Protein AF-A0A0K8SSM6-F1 (afdb_monomer_lite)

Sequence (245 aa):
AKLSQQLGAYKLARHVLSKIHTLRIPKDLQEYVDTLTLMVKGKPYQDNEDLLVMCYRCSSYNPLVTPNTARPNCCTNCGQPFIYSFITFEVLPLVEFHLEPGLGEHEASRLLEEQPVDDDNWTQNIDENVQSMRISYESPLHDPFTARLISYDGATDDTEPIIVTRSMLKSMEMSNVLICKYAKPLPTRFYKNLLPDVQITTCPQCNKIFHLDDYESMLLERGHCPFCRTPRDLLQMREPSHQVL

Structure (mmCIF, N/CA/C/O backbone):
data_AF-A0A0K8SSM6-F1
#
_entry.id   AF-A0A0K8SSM6-F1
#
loop_
_atom_site.group_PDB
_atom_site.id
_atom_site.type_symbol
_atom_site.label_atom_id
_atom_site.label_alt_id
_atom_site.label_comp_id
_atom_site.label_asym_id
_atom_site.label_entity_id
_atom_site.label_seq_id
_atom_site.pdbx_PDB_ins_code
_atom_site.Cartn_x
_atom_site.Cartn_y
_atom_site.Cartn_z
_atom_site.occupancy
_atom_site.B_iso_or_equiv
_atom_site.auth_seq_id
_atom_site.auth_comp_id
_atom_site.auth_asym_id
_atom_site.auth_atom_id
_atom_site.pdbx_PDB_model_num
ATOM 1 N N . ALA A 1 1 ? -15.760 1.177 17.696 1.00 82.69 1 ALA A N 1
ATOM 2 C CA . ALA A 1 1 ? -15.537 1.216 19.158 1.00 82.69 1 ALA A CA 1
ATOM 3 C C . ALA A 1 1 ? -15.419 -0.192 19.740 1.00 82.69 1 ALA A C 1
ATOM 5 O O . ALA A 1 1 ? -14.315 -0.553 20.113 1.00 82.69 1 ALA A O 1
ATOM 6 N N . LYS A 1 2 ? -16.489 -1.009 19.748 1.00 90.75 2 LYS A N 1
ATOM 7 C CA . LYS A 1 2 ? -16.446 -2.400 20.252 1.00 90.75 2 LYS A CA 1
ATOM 8 C C . LYS A 1 2 ? -15.336 -3.241 19.605 1.00 90.75 2 LYS A C 1
ATOM 10 O O . LYS A 1 2 ? -14.480 -3.756 20.308 1.00 90.75 2 LYS A O 1
ATOM 15 N N . LEU A 1 3 ? -15.319 -3.306 18.270 1.00 92.69 3 LEU A N 1
ATOM 16 C CA . LEU A 1 3 ? -14.294 -4.046 17.520 1.00 92.69 3 LEU A CA 1
ATOM 17 C C . LEU A 1 3 ? -12.883 -3.519 17.810 1.00 92.69 3 LEU A C 1
ATOM 19 O O . LEU A 1 3 ? -11.988 -4.291 18.115 1.00 92.69 3 LEU A O 1
ATOM 23 N N . SER A 1 4 ? -12.707 -2.194 17.807 1.00 91.12 4 SER A N 1
ATOM 24 C CA . SER A 1 4 ? -11.426 -1.552 18.126 1.00 91.12 4 SER A CA 1
ATOM 25 C C . SER A 1 4 ? -10.912 -1.953 19.514 1.00 91.12 4 SER A C 1
ATOM 27 O O . SER A 1 4 ? -9.740 -2.259 19.663 1.00 91.12 4 SER A O 1
ATOM 29 N N . GLN A 1 5 ? -11.787 -2.021 20.524 1.00 91.62 5 GLN A N 1
ATOM 30 C CA . GLN A 1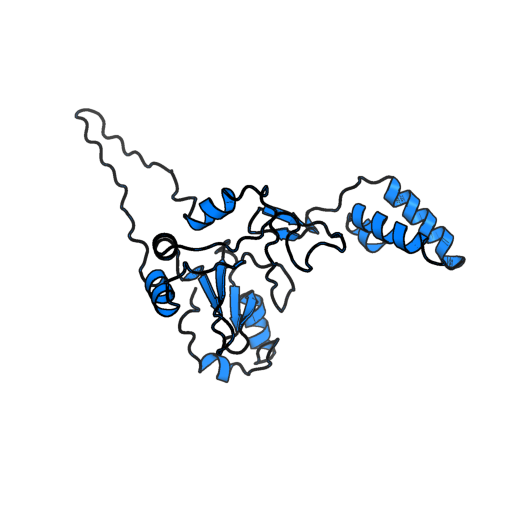 5 ? -11.417 -2.499 21.859 1.00 91.62 5 GLN A CA 1
ATOM 31 C C . GLN A 1 5 ? -11.013 -3.981 21.848 1.00 91.62 5 GLN A C 1
ATOM 33 O O . GLN A 1 5 ? -10.023 -4.335 22.481 1.00 91.62 5 GLN A O 1
ATOM 38 N N . GLN A 1 6 ? -11.768 -4.837 21.152 1.00 92.50 6 GLN A N 1
ATOM 39 C CA . GLN A 1 6 ? -11.493 -6.277 21.075 1.00 92.50 6 GLN A CA 1
ATOM 40 C C . GLN A 1 6 ? -10.159 -6.581 20.386 1.00 92.50 6 GLN A C 1
ATOM 42 O O . GLN A 1 6 ? -9.457 -7.491 20.807 1.00 92.50 6 GLN A O 1
ATOM 47 N N . LEU A 1 7 ? -9.801 -5.794 19.371 1.00 92.31 7 LEU A N 1
ATOM 48 C CA . LEU A 1 7 ? -8.549 -5.926 18.624 1.00 92.31 7 LEU A CA 1
ATOM 49 C C . LEU A 1 7 ? -7.355 -5.222 19.301 1.00 92.31 7 LEU A C 1
ATOM 51 O O . LEU A 1 7 ? -6.250 -5.252 18.775 1.00 92.31 7 LEU A O 1
ATOM 55 N N . GLY A 1 8 ? -7.553 -4.554 20.443 1.00 91.50 8 GLY A N 1
ATOM 56 C CA . GLY A 1 8 ? -6.488 -3.805 21.125 1.00 91.50 8 GLY A CA 1
ATOM 57 C C . GLY A 1 8 ? -6.159 -2.436 20.511 1.00 91.50 8 GLY A C 1
ATOM 58 O O . GLY A 1 8 ? -5.198 -1.793 20.919 1.00 91.50 8 GLY A O 1
ATOM 59 N N . ALA A 1 9 ? -6.969 -1.939 19.574 1.00 93.38 9 ALA A N 1
ATOM 60 C CA . ALA A 1 9 ? -6.891 -0.583 19.027 1.00 93.38 9 ALA A CA 1
ATOM 61 C C . ALA A 1 9 ? -7.564 0.443 19.966 1.00 93.38 9 ALA A C 1
ATOM 63 O O . ALA A 1 9 ? -8.662 0.954 19.698 1.00 93.38 9 ALA A O 1
ATOM 64 N N . TYR A 1 10 ? -6.942 0.714 21.119 1.00 93.12 10 TYR A N 1
ATOM 65 C CA . TYR A 1 10 ? -7.540 1.547 22.166 1.00 93.12 10 TYR A CA 1
ATOM 66 C C . TYR A 1 10 ? -7.535 3.049 21.860 1.00 93.12 10 TYR A C 1
ATOM 68 O O . TYR A 1 10 ? -8.413 3.768 22.348 1.00 93.12 10 TYR A O 1
ATOM 76 N N . LYS A 1 11 ? -6.585 3.563 21.076 1.00 93.12 11 LYS A N 1
ATOM 77 C CA . LYS A 1 11 ? -6.578 4.970 20.646 1.00 93.12 11 LYS A CA 1
ATOM 78 C C . LYS A 1 11 ? -7.669 5.199 19.597 1.00 93.12 11 LYS A C 1
ATOM 80 O O . LYS A 1 11 ? -8.459 6.136 19.753 1.00 93.12 11 LYS A O 1
ATOM 85 N N . LEU A 1 12 ? -7.827 4.290 18.629 1.00 93.38 12 LEU A N 1
ATOM 86 C CA . LEU A 1 12 ? -8.971 4.302 17.707 1.00 93.38 12 LEU A CA 1
ATOM 87 C C . LEU A 1 12 ? -10.304 4.179 18.462 1.00 93.38 12 LEU A C 1
ATOM 89 O O . LEU A 1 12 ? -11.248 4.921 18.180 1.00 93.38 12 LEU A O 1
ATOM 93 N N . ALA A 1 13 ? -10.393 3.284 19.453 1.00 94.38 13 ALA A N 1
ATOM 94 C CA . ALA A 1 13 ? -11.603 3.113 20.255 1.00 94.38 13 ALA A CA 1
ATOM 95 C C . ALA A 1 13 ? -12.026 4.424 20.940 1.00 94.38 13 ALA A C 1
ATOM 97 O O . ALA A 1 13 ? -13.197 4.798 20.856 1.00 94.38 13 ALA A O 1
ATOM 98 N N . ARG A 1 14 ? -11.079 5.157 21.546 1.00 93.94 14 ARG A N 1
ATOM 99 C CA . ARG A 1 14 ? -11.330 6.481 22.146 1.00 93.94 14 ARG A CA 1
ATOM 100 C C . ARG A 1 14 ? -11.784 7.508 21.122 1.00 93.94 14 ARG A C 1
ATOM 102 O O . ARG A 1 14 ? -12.735 8.237 21.391 1.00 93.94 14 ARG A O 1
ATOM 109 N N . HIS A 1 15 ? -11.142 7.551 19.956 1.00 92.62 15 HIS A N 1
ATOM 110 C CA . HIS A 1 15 ? -11.513 8.485 18.895 1.00 92.62 15 HIS A CA 1
ATOM 111 C C . HIS A 1 15 ? -12.955 8.256 18.418 1.00 92.62 15 HIS A C 1
ATOM 113 O O . HIS A 1 15 ? -13.742 9.198 18.324 1.00 92.62 15 HIS A O 1
ATOM 119 N N . VAL A 1 16 ? -13.333 6.995 18.179 1.00 93.50 16 VAL A N 1
ATOM 120 C CA . VAL A 1 16 ? -14.699 6.640 17.768 1.00 93.50 16 VAL A CA 1
ATOM 121 C C . VAL A 1 16 ? -15.708 6.960 18.870 1.00 93.50 16 VAL A C 1
ATOM 123 O O . VAL A 1 16 ? -16.751 7.531 18.576 1.00 93.50 16 VAL A O 1
ATOM 126 N N . LEU A 1 17 ? -15.404 6.644 20.133 1.00 93.88 17 LEU A N 1
ATOM 127 C CA . LEU A 1 17 ? -16.277 6.982 21.263 1.00 93.88 17 LEU A CA 1
ATOM 128 C C . LEU A 1 17 ? -16.469 8.496 21.400 1.00 93.88 17 LEU A C 1
ATOM 130 O O . LEU A 1 17 ? -17.596 8.945 21.568 1.00 93.88 17 LEU A O 1
ATOM 134 N N . SER A 1 18 ? -15.404 9.288 21.244 1.00 92.69 18 SER A N 1
ATOM 135 C CA . SER A 1 18 ? -15.500 10.751 21.248 1.00 92.69 18 SER A CA 1
ATOM 136 C C . SER A 1 18 ? -16.440 11.262 20.156 1.00 92.69 18 SER A C 1
ATOM 138 O O . SER A 1 18 ? -17.217 12.170 20.421 1.00 92.69 18 SER A O 1
ATOM 140 N N . LYS A 1 19 ? -16.409 10.671 18.952 1.00 92.25 19 LYS A N 1
ATOM 141 C CA . LYS A 1 19 ? -17.338 11.009 17.859 1.00 92.25 19 LYS A CA 1
ATOM 142 C C . LYS A 1 19 ? -18.769 10.532 18.121 1.00 92.25 19 LYS A C 1
ATOM 144 O O . LYS A 1 19 ? -19.714 11.211 17.743 1.00 92.25 19 LYS A O 1
ATOM 149 N N . ILE A 1 20 ? -18.960 9.387 18.776 1.00 93.62 20 ILE A N 1
ATOM 150 C CA . ILE A 1 20 ? -20.301 8.915 19.160 1.00 93.62 20 ILE A CA 1
ATOM 151 C C . ILE A 1 20 ? -20.934 9.878 20.170 1.00 93.62 20 ILE A C 1
ATOM 153 O O . ILE A 1 20 ? -22.106 10.210 20.029 1.00 93.62 20 ILE A O 1
ATOM 157 N N . HIS A 1 21 ? -20.154 10.390 21.125 1.00 92.38 21 HIS A N 1
ATOM 158 C CA . HIS A 1 21 ? -20.623 11.369 22.113 1.00 92.38 21 HIS A CA 1
ATOM 159 C C . HIS A 1 21 ? -20.992 12.732 21.506 1.00 92.38 21 HIS A C 1
ATOM 161 O O . HIS A 1 21 ? -21.740 13.481 22.126 1.00 92.38 21 HIS A O 1
ATOM 167 N N . THR A 1 22 ? -20.538 13.058 20.288 1.00 93.69 22 THR A N 1
ATOM 168 C CA . THR A 1 22 ? -21.026 14.253 19.570 1.00 93.69 22 THR A CA 1
ATOM 169 C C . THR A 1 22 ? -22.371 14.036 18.869 1.00 93.69 22 THR A C 1
ATOM 171 O O . THR A 1 22 ? -22.945 14.985 18.342 1.00 93.69 22 THR A O 1
ATOM 174 N N . LEU A 1 23 ? -22.870 12.797 18.821 1.00 93.06 23 LEU A N 1
ATOM 175 C CA . LEU A 1 23 ? -24.131 12.426 18.180 1.00 93.06 23 LEU A CA 1
ATOM 176 C C . LEU A 1 23 ? -25.227 12.169 19.224 1.00 93.06 23 LEU A C 1
ATOM 178 O O . LEU A 1 23 ? -24.966 11.944 20.403 1.00 93.06 23 LEU A O 1
ATOM 182 N N . ARG A 1 24 ? -26.491 12.166 18.785 1.00 93.25 24 ARG A N 1
ATOM 183 C CA . ARG A 1 24 ? -27.626 11.822 19.651 1.00 93.25 24 ARG A CA 1
ATOM 184 C C . ARG A 1 24 ? -27.721 10.304 19.823 1.00 93.25 24 ARG A C 1
ATOM 186 O O . ARG A 1 24 ? -28.145 9.605 18.906 1.00 93.25 24 ARG A O 1
ATOM 193 N N . ILE A 1 25 ? -27.366 9.814 21.007 1.00 91.56 25 ILE A N 1
ATOM 194 C CA . ILE A 1 25 ? -27.384 8.383 21.339 1.00 91.56 25 ILE A CA 1
ATOM 195 C C . ILE A 1 25 ? -28.811 7.954 21.750 1.00 91.56 25 ILE A C 1
ATOM 197 O O . ILE A 1 25 ? -29.431 8.624 22.582 1.00 91.56 25 ILE A O 1
ATOM 201 N N . PRO A 1 26 ? -29.366 6.860 21.191 1.00 94.62 26 PRO A N 1
ATOM 202 C CA . PRO A 1 26 ? -30.616 6.260 21.669 1.00 94.62 26 PRO A CA 1
ATOM 203 C C . PRO A 1 26 ? -30.506 5.768 23.120 1.00 94.62 26 PRO A C 1
ATOM 205 O O . PRO A 1 26 ? -29.466 5.239 23.506 1.00 94.62 26 PRO A O 1
ATOM 208 N N . LYS A 1 27 ? -31.589 5.876 23.905 1.00 91.06 27 LYS A N 1
ATOM 209 C CA . LYS A 1 27 ? -31.595 5.500 25.336 1.00 91.06 27 LYS A CA 1
ATOM 210 C C . LYS A 1 27 ? -31.131 4.059 25.576 1.00 91.06 27 LYS A C 1
ATOM 212 O O . LYS A 1 27 ? -30.345 3.825 26.484 1.00 91.06 27 LYS A O 1
ATOM 217 N N . ASP A 1 28 ? -31.531 3.136 24.707 1.00 94.06 28 ASP A N 1
ATOM 218 C CA . ASP A 1 28 ? -31.198 1.709 24.818 1.00 94.06 28 ASP A CA 1
ATOM 219 C C . ASP A 1 28 ? -29.696 1.422 24.635 1.00 94.06 28 ASP A C 1
ATOM 221 O O . ASP A 1 28 ? -29.190 0.400 25.087 1.00 94.06 28 ASP A O 1
ATOM 225 N N . LEU A 1 29 ? -28.965 2.322 23.967 1.00 92.25 29 LEU A N 1
ATOM 226 C CA . LEU A 1 29 ? -27.532 2.177 23.697 1.00 92.25 29 LEU A CA 1
ATOM 227 C C . LEU A 1 29 ? -26.660 3.018 24.631 1.00 92.25 29 LEU A C 1
ATOM 229 O O . LEU A 1 29 ? -25.438 2.871 24.609 1.00 92.25 29 LEU A O 1
ATOM 233 N N . GLN A 1 30 ? -27.258 3.892 25.440 1.00 92.69 30 GLN A N 1
ATOM 234 C CA . GLN A 1 30 ? -26.523 4.827 26.284 1.00 92.69 30 GLN A CA 1
ATOM 235 C C . GLN A 1 30 ? -25.679 4.089 27.332 1.00 92.69 30 GLN A C 1
ATOM 237 O O . GLN A 1 30 ? 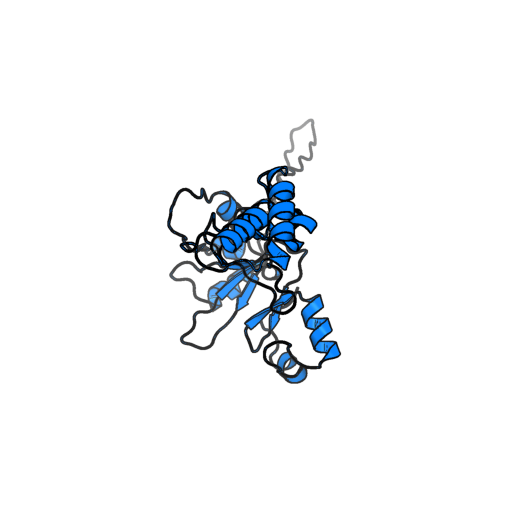-24.466 4.276 27.379 1.00 92.69 30 GLN A O 1
ATOM 242 N N . GLU A 1 31 ? -26.285 3.153 28.068 1.00 94.00 31 GLU A N 1
ATOM 243 C CA . GLU A 1 31 ? -25.584 2.325 29.060 1.00 94.00 31 GLU A CA 1
ATOM 244 C C . GLU A 1 31 ? -24.433 1.521 28.433 1.00 94.00 31 GLU A C 1
ATOM 246 O O . GLU A 1 31 ? -23.342 1.408 29.001 1.00 94.00 31 GLU A O 1
ATOM 251 N N . TYR A 1 32 ? -24.645 1.013 27.217 1.00 93.12 32 TYR A N 1
ATOM 252 C CA . TYR A 1 32 ? -23.626 0.273 26.485 1.00 93.12 32 TYR A CA 1
ATOM 253 C C . TYR A 1 32 ? -22.430 1.161 26.108 1.00 93.12 32 TYR A C 1
ATOM 255 O O . TYR A 1 32 ? -21.275 0.773 26.311 1.00 93.12 32 TYR A O 1
ATOM 263 N N . VAL A 1 33 ? -22.688 2.361 25.577 1.00 93.88 33 VAL A N 1
ATOM 264 C CA . VAL A 1 33 ? -21.639 3.319 25.197 1.00 93.88 33 VAL A CA 1
ATOM 265 C C . VAL A 1 33 ? -20.880 3.821 26.425 1.00 93.88 33 VAL A C 1
ATOM 267 O O . VAL A 1 33 ? -19.652 3.932 26.371 1.00 93.88 33 VAL A O 1
ATOM 270 N N . ASP A 1 34 ? -21.570 4.072 27.535 1.00 92.81 34 ASP A N 1
ATOM 271 C CA . ASP A 1 34 ? -20.964 4.540 28.783 1.00 92.81 34 ASP A CA 1
ATOM 272 C C . ASP A 1 34 ? -20.055 3.466 29.394 1.00 92.81 34 ASP A C 1
ATOM 274 O O . ASP A 1 34 ? -18.889 3.736 29.703 1.00 92.81 34 ASP A O 1
ATOM 278 N N . THR A 1 35 ? -20.531 2.219 29.450 1.00 94.06 35 THR A N 1
ATOM 279 C CA . THR A 1 35 ? -19.735 1.065 29.898 1.00 94.06 35 THR A CA 1
ATOM 280 C C . THR A 1 35 ? -18.487 0.896 29.034 1.00 94.06 35 THR A C 1
ATOM 282 O O . THR A 1 35 ? -17.368 0.810 29.544 1.00 94.06 35 THR A O 1
ATOM 285 N N . LEU A 1 36 ? -18.651 0.923 27.708 1.00 93.12 36 LEU A N 1
ATOM 286 C CA . LEU A 1 36 ? -17.544 0.807 26.760 1.00 93.12 36 LEU A CA 1
ATOM 287 C C . LEU A 1 36 ? -16.535 1.957 26.913 1.00 93.12 36 LEU A C 1
ATOM 289 O O . LEU A 1 36 ? -15.325 1.740 26.827 1.00 93.12 36 LEU A O 1
ATOM 293 N N . THR A 1 37 ? -17.016 3.170 27.189 1.00 94.19 37 THR A N 1
ATOM 294 C CA . THR A 1 37 ? -16.169 4.342 27.440 1.00 94.19 37 THR A CA 1
ATOM 295 C C . THR A 1 37 ? -15.312 4.163 28.688 1.00 94.19 37 THR A C 1
ATOM 297 O O . THR A 1 37 ? -14.111 4.440 28.644 1.00 94.19 37 THR A O 1
ATOM 300 N N . LEU A 1 38 ? -15.890 3.665 29.783 1.00 93.75 38 LEU A N 1
ATOM 301 C CA . LEU A 1 38 ? -15.151 3.378 31.015 1.00 93.75 38 LEU A CA 1
ATOM 302 C C . LEU A 1 38 ? -14.099 2.284 30.801 1.00 93.75 38 LEU A C 1
ATOM 304 O O . LEU A 1 38 ? -12.942 2.465 31.185 1.00 93.75 38 LEU A O 1
ATOM 308 N N . MET A 1 39 ? -14.463 1.194 30.117 1.00 93.06 39 MET A N 1
ATOM 309 C CA . MET A 1 39 ? -13.530 0.099 29.833 1.00 93.06 39 MET A CA 1
ATOM 310 C C . MET A 1 39 ? -12.329 0.559 29.000 1.00 93.06 39 MET A C 1
ATOM 312 O O . MET A 1 39 ? -11.199 0.175 29.290 1.00 93.06 39 MET A O 1
ATOM 316 N N . VAL A 1 40 ? -12.552 1.382 27.970 1.00 93.25 40 VAL A N 1
ATOM 317 C CA . VAL A 1 40 ? -11.474 1.891 27.109 1.00 93.25 40 VAL A CA 1
ATOM 318 C C . VAL A 1 40 ? -10.603 2.918 27.843 1.00 93.25 40 VAL A C 1
ATOM 320 O O . VAL A 1 40 ? -9.392 2.944 27.633 1.00 93.25 40 VAL A O 1
ATOM 323 N N . LYS A 1 41 ? -11.172 3.745 28.734 1.00 91.19 41 LYS A N 1
ATOM 324 C CA . LYS A 1 41 ? -10.398 4.718 29.527 1.00 91.19 41 LYS A CA 1
ATOM 325 C C . LYS A 1 41 ? -9.347 4.053 30.417 1.00 91.19 41 LYS A C 1
ATOM 327 O O . LYS A 1 41 ? -8.263 4.610 30.540 1.00 91.19 41 LYS A O 1
ATOM 332 N N . GLY A 1 42 ? -9.636 2.868 30.958 1.00 91.56 42 GLY A N 1
ATOM 333 C CA . GLY A 1 42 ? -8.704 2.097 31.791 1.00 91.56 42 GLY A CA 1
ATOM 334 C C . GLY A 1 42 ? -7.572 1.376 31.041 1.00 91.56 42 GLY A C 1
ATOM 335 O O . GLY A 1 42 ? -6.783 0.679 31.671 1.00 91.56 42 GLY A O 1
ATOM 336 N N . LYS A 1 43 ? -7.489 1.487 29.709 1.00 93.12 43 LYS A N 1
ATOM 337 C CA . LYS A 1 43 ? -6.460 0.837 28.871 1.00 93.12 43 LYS A CA 1
ATOM 338 C C . LYS A 1 43 ? -5.333 1.816 28.501 1.00 93.12 43 LYS A C 1
ATOM 340 O O . LYS A 1 43 ? -5.530 3.018 28.644 1.00 93.12 43 LYS A O 1
ATOM 345 N N . PRO A 1 44 ? -4.161 1.381 28.006 1.00 90.88 44 PRO A N 1
ATOM 346 C CA . PRO A 1 44 ? -3.134 2.312 27.517 1.00 90.88 44 PRO A CA 1
ATOM 347 C C . PRO A 1 44 ? -3.628 3.160 26.329 1.00 90.88 44 PRO A C 1
ATOM 349 O O . PRO A 1 44 ? -4.575 2.788 25.629 1.00 90.88 44 PRO A O 1
ATOM 352 N N . TYR A 1 45 ? -3.015 4.326 26.101 1.00 89.88 45 TYR A N 1
ATOM 353 C CA . TYR A 1 45 ? -3.290 5.189 24.939 1.00 89.88 45 TYR A CA 1
ATOM 354 C C . TYR A 1 45 ? -2.430 4.781 23.732 1.00 89.88 45 TYR A C 1
ATOM 356 O O . TYR A 1 45 ? -1.662 5.567 23.192 1.00 89.88 45 TYR A O 1
ATOM 364 N N . GLN A 1 46 ? -2.549 3.521 23.327 1.00 89.38 46 GLN A N 1
ATOM 365 C CA . GLN A 1 46 ? -1.811 2.935 22.211 1.00 89.38 46 GLN A CA 1
ATOM 366 C C . GLN A 1 46 ? -2.742 1.979 21.458 1.00 89.38 46 GLN A C 1
ATOM 368 O O . GLN A 1 46 ? -3.676 1.429 22.048 1.00 89.38 46 GLN A O 1
ATOM 373 N N . ASP A 1 47 ? -2.527 1.844 20.154 1.00 91.56 47 ASP A N 1
ATOM 374 C CA . ASP A 1 47 ? -3.172 0.819 19.333 1.00 91.56 47 ASP A CA 1
ATOM 375 C C . ASP A 1 47 ? -2.226 -0.381 19.195 1.00 91.56 47 ASP A C 1
ATOM 377 O O . ASP A 1 47 ? -1.012 -0.202 19.269 1.00 91.56 47 ASP A O 1
ATOM 381 N N . ASN A 1 48 ? -2.767 -1.585 18.999 1.00 91.50 48 ASN A N 1
ATOM 382 C CA . ASN A 1 48 ? -1.942 -2.764 18.737 1.00 91.50 48 ASN A CA 1
ATOM 383 C C . ASN A 1 48 ? -1.080 -2.555 17.477 1.00 91.50 48 ASN A C 1
ATOM 385 O O . ASN A 1 48 ? -1.610 -2.150 16.441 1.00 91.50 48 ASN A O 1
ATOM 389 N N . GLU A 1 49 ? 0.218 -2.839 17.575 1.00 87.00 49 GLU A N 1
ATOM 390 C CA . GLU A 1 49 ? 1.205 -2.617 16.512 1.00 87.00 49 GLU A CA 1
ATOM 391 C C . GLU A 1 49 ? 0.931 -3.493 15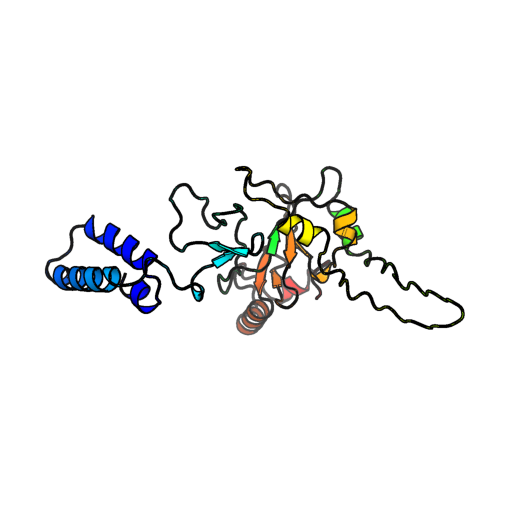.285 1.00 87.00 49 GLU A C 1
ATOM 393 O O . GLU A 1 49 ? 1.069 -3.007 14.168 1.00 87.00 49 GLU A O 1
ATOM 398 N N . ASP A 1 50 ? 0.396 -4.704 15.479 1.00 88.19 50 ASP A N 1
ATOM 399 C CA . ASP A 1 50 ? 0.006 -5.615 14.388 1.00 88.19 50 ASP A CA 1
ATOM 400 C C . ASP A 1 50 ? -1.090 -5.042 13.475 1.00 88.19 50 ASP A C 1
ATOM 402 O O . ASP A 1 50 ? -1.295 -5.504 12.356 1.00 88.19 50 ASP A O 1
ATOM 406 N N . LEU A 1 51 ? -1.851 -4.057 13.965 1.00 88.69 51 LEU A N 1
ATOM 407 C CA . LEU A 1 51 ? -2.897 -3.395 13.185 1.00 88.69 51 LEU A CA 1
ATOM 408 C C . LEU A 1 51 ? -2.360 -2.193 12.406 1.00 88.69 51 LEU A C 1
ATOM 410 O O . LEU A 1 51 ? -3.067 -1.655 11.552 1.00 88.69 51 LEU A O 1
ATOM 414 N N . LEU A 1 52 ? -1.168 -1.708 12.753 1.00 90.31 52 LEU A N 1
ATOM 415 C CA . LEU A 1 52 ? -0.597 -0.512 12.161 1.00 90.31 52 LEU A CA 1
ATOM 416 C C . LEU A 1 52 ? 0.091 -0.854 10.846 1.00 90.31 52 LEU A C 1
ATOM 418 O O . LEU A 1 52 ? 0.791 -1.850 10.708 1.00 90.31 52 LEU A O 1
ATOM 422 N N . VAL A 1 53 ? -0.066 0.036 9.874 1.00 90.00 53 VAL A N 1
ATOM 423 C CA . VAL A 1 53 ? 0.595 -0.106 8.579 1.00 90.00 53 VAL A CA 1
ATOM 424 C C . VAL A 1 53 ? 2.031 0.386 8.705 1.00 90.00 53 VAL A C 1
ATOM 426 O O . VAL A 1 53 ? 2.257 1.570 8.964 1.00 90.00 53 VAL A O 1
ATOM 429 N N . MET A 1 54 ? 3.001 -0.497 8.487 1.00 90.25 54 MET A N 1
ATOM 430 C CA . MET A 1 54 ? 4.408 -0.114 8.414 1.00 90.25 54 MET A CA 1
ATOM 431 C C . MET A 1 54 ? 4.715 0.562 7.073 1.00 90.25 54 MET A C 1
ATOM 433 O O . MET A 1 54 ? 4.328 0.088 6.006 1.00 90.25 54 MET A O 1
ATOM 437 N N . CYS A 1 55 ? 5.439 1.679 7.108 1.00 89.38 55 CYS A N 1
ATOM 438 C CA . CYS A 1 55 ? 5.970 2.296 5.902 1.00 89.38 55 CYS A CA 1
ATOM 439 C C . CYS A 1 55 ? 7.317 1.685 5.526 1.00 89.38 55 CYS A C 1
ATOM 441 O O . CYS A 1 55 ? 8.294 1.876 6.237 1.00 89.38 55 CYS A O 1
ATOM 443 N N . TYR A 1 56 ? 7.402 1.054 4.357 1.00 87.38 56 TYR A N 1
ATOM 444 C CA . TYR A 1 56 ? 8.645 0.450 3.869 1.00 87.38 56 TYR A CA 1
ATOM 445 C C . TYR A 1 56 ? 9.756 1.456 3.514 1.00 87.38 56 TYR A C 1
ATOM 447 O O . TYR A 1 56 ? 10.900 1.056 3.346 1.00 87.38 56 TYR A O 1
ATOM 455 N N . ARG A 1 57 ? 9.457 2.764 3.434 1.00 84.44 57 ARG A N 1
ATOM 456 C CA . ARG A 1 57 ? 10.474 3.811 3.218 1.00 84.44 57 ARG A CA 1
ATOM 457 C C . ARG A 1 57 ? 11.182 4.235 4.505 1.00 84.44 57 ARG A C 1
ATOM 459 O O . ARG A 1 57 ? 12.396 4.364 4.497 1.00 84.44 57 ARG A O 1
ATOM 466 N N . CYS A 1 58 ? 10.433 4.518 5.573 1.00 84.94 58 CYS A N 1
ATOM 467 C CA . CYS A 1 58 ? 10.985 5.071 6.820 1.00 84.94 58 CYS A CA 1
ATOM 468 C C . CYS A 1 58 ? 10.822 4.152 8.037 1.00 84.94 58 CYS A C 1
ATOM 470 O O . CYS A 1 58 ? 11.077 4.579 9.159 1.00 84.94 58 CYS A O 1
ATOM 472 N N . SER A 1 59 ? 10.327 2.930 7.832 1.00 87.50 59 SER A N 1
ATOM 473 C CA . SER A 1 59 ? 10.062 1.917 8.865 1.00 87.50 59 SER A CA 1
ATOM 474 C C . SER A 1 59 ? 9.175 2.404 10.018 1.00 87.50 59 SER A C 1
ATOM 476 O O . SER A 1 59 ? 9.161 1.828 11.102 1.00 87.50 59 SER A O 1
ATOM 478 N N . SER A 1 60 ? 8.417 3.481 9.792 1.00 87.88 60 SER A N 1
ATOM 479 C CA . SER A 1 60 ? 7.499 4.054 10.771 1.00 87.88 60 SER A CA 1
ATOM 480 C C . SER A 1 60 ? 6.118 3.418 10.642 1.00 87.88 60 SER A C 1
ATOM 482 O O . SER A 1 60 ? 5.611 3.240 9.530 1.00 87.88 60 SER A O 1
ATOM 484 N N . TYR A 1 61 ? 5.494 3.118 11.779 1.00 89.88 61 TYR A N 1
ATOM 485 C CA . TYR A 1 61 ? 4.122 2.629 11.846 1.00 89.88 61 TYR A CA 1
ATOM 486 C C . TYR A 1 61 ? 3.127 3.784 11.762 1.00 89.88 61 TYR A C 1
ATOM 488 O O . TYR A 1 61 ? 3.107 4.691 12.598 1.00 89.88 61 TYR A O 1
ATOM 496 N N . ASN A 1 62 ? 2.276 3.739 10.744 1.00 90.06 62 ASN A N 1
ATOM 497 C CA . ASN A 1 62 ? 1.281 4.764 10.494 1.00 90.06 62 ASN A CA 1
ATOM 498 C C . ASN A 1 62 ? 0.072 4.573 11.427 1.00 90.06 62 ASN A C 1
ATOM 500 O O . ASN A 1 62 ? -0.484 3.471 11.483 1.00 90.06 62 ASN A O 1
ATOM 504 N N . PRO A 1 63 ? -0.382 5.615 12.147 1.00 88.38 63 PRO A N 1
ATOM 505 C CA . PRO A 1 63 ? -1.539 5.502 13.028 1.00 88.38 63 PRO A CA 1
ATOM 506 C C . PRO A 1 63 ? -2.831 5.202 12.252 1.00 88.38 63 PRO A C 1
ATOM 508 O O . PRO A 1 63 ? -3.067 5.755 11.181 1.00 88.38 63 PRO A O 1
ATOM 511 N N . LEU A 1 64 ? -3.734 4.422 12.861 1.00 87.81 64 LEU A N 1
ATOM 512 C CA . LEU A 1 64 ? -5.066 4.111 12.302 1.00 87.81 64 LEU A CA 1
ATOM 513 C C . LEU A 1 64 ? -5.960 5.343 12.115 1.00 87.81 64 LEU A C 1
ATOM 515 O O . LEU A 1 64 ? -6.925 5.319 11.354 1.00 87.81 64 LEU A O 1
ATOM 519 N N . VAL A 1 65 ? -5.679 6.410 12.862 1.00 84.00 65 VAL A N 1
ATOM 520 C CA . VAL A 1 65 ? -6.383 7.687 12.769 1.00 84.00 65 VAL A CA 1
ATOM 521 C C . VAL A 1 65 ? -5.379 8.737 12.330 1.00 84.00 65 VAL A C 1
ATOM 523 O O . VAL A 1 65 ? -4.584 9.220 13.139 1.00 84.00 65 VAL A O 1
ATOM 526 N N . THR A 1 66 ? -5.430 9.095 11.054 1.00 82.69 66 THR A N 1
ATOM 527 C CA . THR A 1 66 ? -4.673 10.216 10.503 1.00 82.69 66 THR A CA 1
ATOM 528 C C . THR A 1 66 ? -5.469 11.517 10.662 1.00 82.69 66 THR A C 1
ATOM 530 O O . THR A 1 66 ? -6.704 11.498 10.634 1.00 82.69 66 THR A O 1
ATOM 533 N N . PRO A 1 67 ? -4.804 12.668 10.856 1.00 80.50 67 PRO A N 1
ATOM 534 C CA . PRO A 1 67 ? -5.486 13.957 10.845 1.00 80.50 67 PRO A CA 1
ATOM 535 C C . PRO A 1 67 ? -6.082 14.234 9.457 1.00 80.50 67 PRO A C 1
ATOM 537 O O . PRO A 1 67 ? -5.550 13.783 8.446 1.00 80.50 67 PRO A O 1
ATOM 540 N N . ASN A 1 68 ? -7.165 15.015 9.393 1.00 76.19 68 ASN A N 1
ATOM 541 C CA . ASN A 1 68 ? -7.844 15.346 8.128 1.00 76.19 68 ASN A CA 1
ATOM 542 C C . ASN A 1 68 ? -6.965 16.141 7.143 1.00 76.19 68 ASN A C 1
ATOM 544 O O . ASN A 1 68 ? -7.310 16.257 5.973 1.00 76.19 68 ASN A O 1
ATOM 548 N N . THR A 1 69 ? -5.866 16.723 7.623 1.00 77.12 69 THR A N 1
ATOM 549 C CA . THR A 1 69 ? -4.876 17.449 6.820 1.00 77.12 69 THR A CA 1
ATOM 550 C C . THR A 1 69 ? -3.838 16.529 6.181 1.00 77.12 69 THR A C 1
ATOM 552 O O . THR A 1 69 ? -3.135 16.957 5.271 1.00 77.12 69 THR A O 1
ATOM 555 N N . ALA A 1 70 ? -3.723 15.277 6.637 1.00 78.38 70 ALA A N 1
ATOM 556 C CA . ALA A 1 70 ? -2.814 14.312 6.039 1.00 78.38 70 ALA A CA 1
ATOM 557 C C . ALA A 1 70 ? -3.360 13.835 4.689 1.00 78.38 70 ALA A C 1
ATOM 559 O O . ALA A 1 70 ? -4.564 13.623 4.523 1.00 78.38 70 ALA A O 1
ATOM 560 N N . ARG A 1 71 ? -2.459 13.620 3.726 1.00 82.00 71 ARG A N 1
ATOM 561 C CA . ARG A 1 71 ? -2.830 12.997 2.455 1.00 82.00 71 ARG A CA 1
ATOM 562 C C . ARG A 1 71 ? -3.338 11.570 2.706 1.00 82.00 71 ARG A C 1
ATOM 564 O O . ARG A 1 71 ? -2.711 10.834 3.472 1.00 82.00 71 ARG A O 1
ATOM 571 N N . PRO A 1 72 ? -4.459 11.168 2.083 1.00 81.81 72 PRO A N 1
ATOM 572 C CA . PRO A 1 72 ? -4.970 9.813 2.225 1.00 81.81 72 PRO A CA 1
ATOM 573 C C . PRO A 1 72 ? -3.967 8.820 1.636 1.00 81.81 72 PRO A C 1
ATOM 575 O O . PRO A 1 72 ? -3.304 9.126 0.648 1.00 81.81 72 PRO A O 1
ATOM 578 N N . ASN A 1 73 ? -3.897 7.620 2.216 1.00 86.06 73 ASN A N 1
ATOM 579 C CA . ASN A 1 73 ? -3.033 6.535 1.740 1.00 86.06 73 ASN A CA 1
ATOM 580 C C . ASN A 1 73 ? -1.547 6.920 1.638 1.00 86.06 73 ASN A C 1
ATOM 582 O O . ASN A 1 73 ? -0.831 6.402 0.786 1.00 86.06 73 ASN A O 1
ATOM 586 N N . CYS A 1 74 ? -1.079 7.812 2.510 1.00 89.00 74 CYS A N 1
ATOM 587 C CA . CYS A 1 74 ? 0.321 8.205 2.614 1.00 89.00 74 CYS A CA 1
ATOM 588 C C . CYS A 1 74 ? 0.831 7.999 4.043 1.00 89.00 74 CYS A C 1
ATOM 590 O O . CYS A 1 74 ? 0.076 8.100 5.014 1.00 89.00 74 CYS A O 1
ATOM 592 N N . CYS A 1 75 ? 2.130 7.745 4.176 1.00 88.44 75 CYS A N 1
ATOM 593 C CA . CYS A 1 75 ? 2.803 7.733 5.468 1.00 88.44 75 CYS A CA 1
ATOM 594 C C . CYS A 1 75 ? 2.741 9.126 6.110 1.00 88.44 75 CYS A C 1
ATOM 596 O O . CYS A 1 75 ? 3.100 10.110 5.468 1.00 88.44 75 CYS A O 1
ATOM 598 N N . THR A 1 76 ? 2.353 9.233 7.384 1.00 87.00 76 THR A N 1
ATOM 599 C CA . THR A 1 76 ? 2.342 10.531 8.082 1.00 87.00 76 THR A CA 1
ATOM 600 C C . THR A 1 76 ? 3.735 11.085 8.377 1.00 87.00 76 THR A C 1
ATOM 602 O O . THR A 1 76 ? 3.835 12.262 8.693 1.00 87.00 76 THR A O 1
ATOM 605 N N . ASN A 1 77 ? 4.784 10.255 8.316 1.00 85.06 77 ASN A N 1
ATOM 606 C CA . ASN A 1 77 ? 6.159 10.659 8.623 1.00 85.06 77 ASN A CA 1
ATOM 607 C C . ASN A 1 77 ? 6.927 11.131 7.376 1.00 85.06 77 ASN A C 1
ATOM 609 O O . ASN A 1 77 ? 7.440 12.236 7.352 1.00 85.06 77 ASN A O 1
ATOM 613 N N . CYS A 1 78 ? 6.988 10.309 6.320 1.00 82.50 78 CYS A N 1
ATOM 614 C CA . CYS A 1 78 ? 7.734 10.643 5.094 1.00 82.50 78 CYS A CA 1
ATOM 615 C C . CYS A 1 78 ? 6.842 11.030 3.903 1.00 82.50 78 CYS A C 1
ATOM 617 O O . CYS A 1 78 ? 7.341 11.303 2.814 1.00 82.50 78 CYS A O 1
ATOM 619 N N . GLY A 1 79 ? 5.516 10.961 4.061 1.00 83.06 79 GLY A N 1
ATOM 620 C CA . GLY A 1 79 ? 4.551 11.289 3.010 1.00 83.06 79 GLY A CA 1
ATOM 621 C C . GLY A 1 79 ? 4.536 10.350 1.798 1.00 83.06 79 GLY A C 1
ATOM 622 O O . GLY A 1 79 ? 3.795 10.607 0.849 1.00 83.06 79 GLY A O 1
ATOM 623 N N . GLN A 1 80 ? 5.296 9.249 1.832 1.00 85.94 80 GLN A N 1
ATOM 624 C CA . GLN A 1 80 ? 5.295 8.223 0.789 1.00 85.94 80 GLN A CA 1
ATOM 625 C C . GLN A 1 80 ? 3.881 7.656 0.593 1.00 85.94 80 GLN A C 1
ATOM 627 O O . GLN A 1 80 ? 3.261 7.256 1.585 1.00 85.94 80 GLN A O 1
ATOM 632 N N . PRO A 1 81 ? 3.366 7.580 -0.648 1.00 88.62 81 PRO A N 1
ATOM 633 C CA . PRO A 1 81 ? 2.116 6.887 -0.924 1.00 88.62 81 PRO A CA 1
ATOM 634 C C . PRO A 1 81 ? 2.277 5.382 -0.691 1.00 88.62 81 PRO A C 1
ATOM 636 O O . PRO A 1 81 ? 3.255 4.780 -1.132 1.00 88.62 81 PRO A O 1
ATOM 639 N N . PHE A 1 82 ? 1.309 4.773 -0.014 1.00 91.25 82 PHE A N 1
ATOM 640 C CA . PHE A 1 82 ? 1.239 3.327 0.132 1.00 91.25 82 PHE A CA 1
ATOM 641 C C . PHE A 1 82 ? 0.761 2.695 -1.169 1.00 91.25 82 PHE A C 1
ATOM 643 O O . PHE A 1 82 ? -0.245 3.106 -1.756 1.00 91.25 82 PHE A O 1
ATOM 650 N N . ILE A 1 83 ? 1.486 1.672 -1.604 1.00 91.62 83 ILE A N 1
ATOM 651 C CA . ILE A 1 83 ? 1.104 0.840 -2.733 1.00 91.62 83 ILE A CA 1
ATOM 652 C C . ILE A 1 83 ? 0.432 -0.400 -2.166 1.00 91.62 83 ILE A C 1
ATOM 654 O O . ILE A 1 83 ? 1.031 -1.114 -1.372 1.00 91.62 83 ILE A O 1
ATOM 658 N N . TYR A 1 84 ? -0.812 -0.639 -2.567 1.00 92.88 84 TYR A N 1
ATOM 659 C CA . TYR A 1 84 ? -1.602 -1.763 -2.082 1.00 92.88 84 TYR A CA 1
ATOM 660 C C . TYR A 1 84 ? -1.692 -2.867 -3.130 1.00 92.88 84 TYR A C 1
ATOM 662 O O . TYR A 1 84 ? -1.807 -2.585 -4.327 1.00 92.88 84 TYR A O 1
ATOM 670 N N . SER A 1 85 ? -1.731 -4.112 -2.665 1.00 93.44 85 SER A N 1
ATOM 671 C CA . SER A 1 85 ? -2.193 -5.237 -3.472 1.00 93.44 85 SER A CA 1
ATOM 672 C C . SER A 1 85 ? -3.667 -5.036 -3.823 1.00 93.44 85 SER A C 1
ATOM 674 O O . SER A 1 85 ? -4.507 -4.830 -2.948 1.00 93.44 85 SER A O 1
ATOM 676 N N . PHE A 1 86 ? -4.015 -5.120 -5.107 1.00 91.19 86 PHE A N 1
ATOM 677 C CA . PHE A 1 86 ? -5.399 -4.939 -5.567 1.00 91.19 86 PHE A CA 1
ATOM 678 C C . PHE A 1 86 ? -6.316 -6.152 -5.306 1.00 91.19 86 PHE A C 1
ATOM 680 O O . PHE A 1 86 ? -7.467 -6.143 -5.746 1.00 91.19 86 PHE A O 1
ATOM 687 N N . ILE A 1 87 ? -5.822 -7.183 -4.609 1.00 91.62 87 ILE A N 1
ATOM 688 C CA . ILE A 1 87 ? -6.614 -8.333 -4.142 1.00 91.62 87 ILE A CA 1
ATOM 689 C C . ILE A 1 87 ? -6.781 -8.277 -2.620 1.00 91.62 87 ILE A C 1
ATOM 691 O O . ILE A 1 87 ? -7.909 -8.209 -2.137 1.00 91.62 87 ILE A O 1
ATOM 695 N N . THR A 1 88 ? -5.674 -8.272 -1.875 1.00 90.62 88 THR A N 1
ATOM 696 C CA . THR A 1 88 ? -5.683 -8.355 -0.403 1.00 90.62 88 THR A CA 1
ATOM 697 C C . THR A 1 88 ? -5.808 -7.000 0.286 1.00 90.62 88 THR A C 1
ATOM 699 O O . THR A 1 88 ? -6.182 -6.946 1.453 1.00 90.62 88 THR A O 1
ATOM 702 N N . PHE A 1 89 ? -5.539 -5.897 -0.424 1.00 90.69 89 PHE A N 1
ATOM 703 C CA . PHE A 1 89 ? -5.406 -4.550 0.145 1.00 90.69 89 PHE A CA 1
ATOM 704 C C . PHE A 1 89 ? -4.323 -4.436 1.228 1.00 90.69 89 PHE A C 1
ATOM 706 O O . PHE A 1 89 ? -4.345 -3.504 2.033 1.00 90.69 89 PHE A O 1
ATOM 713 N N . GLU A 1 90 ? -3.348 -5.343 1.224 1.00 91.31 90 GLU A N 1
ATOM 714 C CA . GLU A 1 90 ? -2.139 -5.223 2.034 1.00 91.31 90 GLU A CA 1
ATOM 715 C C . GLU A 1 90 ? -1.153 -4.253 1.380 1.00 91.31 90 GLU A C 1
ATOM 717 O O . GLU A 1 90 ? -1.133 -4.095 0.154 1.00 91.31 90 GLU A O 1
ATOM 722 N N . VAL A 1 91 ? -0.362 -3.560 2.202 1.00 91.94 91 VAL A N 1
ATOM 723 C CA . VAL A 1 91 ? 0.677 -2.654 1.704 1.00 91.94 91 VAL A CA 1
ATOM 724 C C . VAL A 1 91 ? 1.859 -3.475 1.226 1.00 91.94 91 VAL A C 1
ATOM 726 O O . VAL A 1 91 ? 2.412 -4.277 1.968 1.00 91.94 91 VAL A O 1
ATOM 729 N N . LEU A 1 92 ? 2.261 -3.233 -0.013 1.00 92.38 92 LEU A N 1
ATOM 730 C CA . LEU A 1 92 ? 3.380 -3.900 -0.647 1.00 92.38 92 LEU A CA 1
ATOM 731 C C . LEU A 1 92 ? 4.705 -3.214 -0.276 1.00 92.38 92 LEU A C 1
ATOM 733 O O . LEU A 1 92 ? 4.729 -1.981 -0.175 1.00 92.38 92 LEU A O 1
ATOM 737 N N . PRO A 1 93 ? 5.817 -3.968 -0.156 1.00 91.56 93 PRO A N 1
ATOM 738 C CA . PRO A 1 93 ? 7.177 -3.461 0.068 1.00 91.56 93 PRO A CA 1
ATOM 739 C C . PRO A 1 93 ? 7.773 -2.721 -1.137 1.00 91.56 93 PRO A C 1
ATOM 741 O O . PRO A 1 93 ? 8.938 -2.886 -1.487 1.00 91.56 93 PRO A O 1
ATOM 744 N N . LEU A 1 94 ? 6.968 -1.874 -1.776 1.00 90.75 94 LEU A N 1
ATOM 745 C CA . LEU A 1 94 ? 7.331 -1.103 -2.950 1.00 90.75 94 LEU A CA 1
ATOM 746 C C . LEU A 1 94 ? 7.556 0.359 -2.603 1.00 90.75 94 LEU A C 1
ATOM 748 O O . LEU A 1 94 ? 6.747 0.994 -1.922 1.00 90.75 94 LEU A O 1
ATOM 752 N N . VAL A 1 95 ? 8.621 0.920 -3.164 1.00 89.19 95 VAL A N 1
ATOM 753 C CA . VAL A 1 95 ? 8.887 2.355 -3.118 1.00 89.19 95 VAL A CA 1
ATOM 754 C C . VAL A 1 95 ? 8.994 2.901 -4.533 1.00 89.19 95 VAL A C 1
ATOM 756 O O . VAL A 1 95 ? 9.784 2.423 -5.345 1.00 89.19 95 VAL A O 1
ATOM 759 N N . GLU A 1 96 ? 8.176 3.912 -4.823 1.00 88.56 96 GLU A N 1
ATOM 760 C CA . GLU A 1 96 ? 8.220 4.640 -6.090 1.00 88.56 96 GLU A CA 1
ATOM 761 C C . GLU A 1 96 ? 9.470 5.516 -6.161 1.00 88.56 96 GLU A C 1
ATOM 763 O O . GLU A 1 96 ? 9.762 6.273 -5.229 1.00 88.56 96 GLU A O 1
ATOM 768 N N . PHE A 1 97 ? 10.175 5.447 -7.285 1.00 88.38 97 PHE A N 1
ATOM 769 C CA . PHE A 1 97 ? 11.330 6.287 -7.557 1.00 88.38 97 PHE A CA 1
ATOM 770 C C . PHE A 1 97 ? 11.251 6.908 -8.950 1.00 88.38 97 PHE A C 1
ATOM 772 O O . PHE A 1 97 ? 10.559 6.424 -9.844 1.00 88.38 97 PHE A O 1
ATOM 779 N N . HIS A 1 98 ? 11.954 8.022 -9.114 1.00 86.12 98 HIS A N 1
ATOM 780 C CA . HIS A 1 98 ? 12.015 8.789 -10.348 1.00 86.12 98 HIS A CA 1
ATOM 781 C C . HIS A 1 98 ? 13.435 8.751 -10.904 1.00 86.12 98 HIS A C 1
ATOM 783 O O . HIS A 1 98 ? 14.413 8.714 -10.157 1.00 86.12 98 HIS A O 1
ATOM 789 N N . LEU A 1 99 ? 13.551 8.755 -12.226 1.00 85.44 99 LEU A N 1
ATOM 790 C CA . LEU A 1 99 ? 14.843 8.827 -12.899 1.00 85.44 99 LEU A CA 1
ATOM 791 C C . LEU A 1 99 ? 15.386 10.259 -12.845 1.00 85.44 99 LEU A C 1
ATOM 793 O O . LEU A 1 99 ? 14.624 11.227 -12.863 1.00 85.44 99 LEU A O 1
ATOM 797 N N . GLU A 1 100 ? 16.708 10.393 -12.797 1.00 84.06 100 GLU A N 1
ATOM 798 C CA . GLU A 1 100 ? 17.387 11.684 -12.926 1.00 84.06 100 GLU A CA 1
ATOM 799 C C . GLU A 1 100 ? 17.038 12.385 -14.263 1.00 84.06 100 GLU A C 1
ATOM 801 O O . GLU A 1 100 ? 16.929 11.727 -15.305 1.00 84.06 100 GLU A O 1
ATOM 806 N N . PRO A 1 101 ? 16.852 13.723 -14.270 1.00 76.44 101 PRO A N 1
ATOM 807 C CA . PRO A 1 101 ? 16.544 14.472 -15.486 1.00 76.44 101 PRO A CA 1
ATOM 808 C C . PRO A 1 101 ? 17.636 14.277 -16.549 1.00 76.44 101 PRO A C 1
ATOM 810 O O . PRO A 1 101 ? 18.777 14.690 -16.367 1.00 76.44 101 PRO A O 1
ATOM 813 N N . GLY A 1 102 ? 17.273 13.654 -17.674 1.00 75.31 102 GLY A N 1
ATOM 814 C CA . GLY A 1 102 ? 18.195 13.314 -18.768 1.00 75.31 102 GLY A CA 1
ATOM 815 C C . GLY A 1 102 ? 18.400 11.811 -18.980 1.00 75.31 102 GLY A C 1
ATOM 816 O O . GLY A 1 102 ? 18.985 11.423 -19.987 1.00 75.31 102 GLY A O 1
ATOM 817 N N . LEU A 1 103 ? 17.891 10.964 -18.080 1.00 77.69 103 LEU A N 1
ATOM 818 C CA . LEU A 1 103 ? 17.792 9.517 -18.279 1.00 77.69 103 LEU A CA 1
ATOM 819 C C . LEU A 1 103 ? 16.478 9.153 -18.976 1.00 77.69 103 LEU A C 1
ATOM 821 O O . LEU A 1 103 ? 15.389 9.440 -18.480 1.00 77.69 103 LEU A O 1
ATOM 825 N N . GLY A 1 104 ? 16.581 8.510 -20.140 1.00 78.81 104 GLY A N 1
ATOM 826 C CA . GLY A 1 104 ? 15.419 7.978 -20.851 1.00 78.81 104 GLY A CA 1
ATOM 827 C C . GLY A 1 104 ? 14.942 6.645 -20.267 1.00 78.81 104 GLY A C 1
ATOM 828 O O . GLY A 1 104 ? 15.742 5.868 -19.756 1.00 78.81 104 GLY A O 1
ATOM 829 N N . GLU A 1 105 ? 13.653 6.326 -20.420 1.00 78.12 105 GLU A N 1
ATOM 830 C CA . GLU A 1 105 ? 13.074 5.047 -19.961 1.00 78.12 105 GLU A CA 1
ATOM 831 C C . GLU A 1 105 ? 13.810 3.827 -20.545 1.00 78.12 105 GLU A C 1
ATOM 833 O O . GLU A 1 105 ? 14.094 2.869 -19.834 1.00 78.12 105 GLU A O 1
ATOM 838 N N . HIS A 1 106 ? 14.174 3.886 -21.831 1.00 79.12 106 HIS A N 1
ATOM 839 C CA . HIS A 1 106 ? 14.930 2.826 -22.506 1.00 79.12 106 HIS A CA 1
ATOM 840 C C . HIS A 1 106 ? 16.371 2.700 -22.001 1.00 79.12 106 HIS A C 1
ATOM 842 O O . HIS A 1 106 ? 16.904 1.596 -21.956 1.00 79.12 106 HIS A O 1
ATOM 848 N N . GLU A 1 107 ? 17.011 3.816 -21.640 1.00 80.69 107 GLU A N 1
ATOM 849 C CA . GLU A 1 107 ? 18.358 3.799 -21.062 1.00 80.69 107 GLU A CA 1
ATOM 850 C C . GLU A 1 107 ? 18.309 3.185 -19.660 1.00 80.69 107 GLU A C 1
ATOM 852 O O . GLU A 1 107 ? 19.130 2.333 -19.346 1.00 80.69 107 GLU A O 1
ATOM 857 N N . ALA A 1 108 ? 17.298 3.533 -18.859 1.00 80.25 108 ALA A N 1
ATOM 858 C CA . ALA A 1 108 ? 17.097 2.955 -17.535 1.00 80.25 108 ALA A CA 1
ATOM 859 C C . ALA A 1 108 ? 16.840 1.441 -17.580 1.00 80.25 108 ALA A C 1
ATOM 861 O O . ALA A 1 108 ? 17.464 0.713 -16.816 1.00 80.25 108 ALA A O 1
ATOM 862 N N . SER A 1 109 ? 15.989 0.952 -18.495 1.00 78.88 109 SER A N 1
ATOM 863 C CA . SER A 1 109 ? 15.785 -0.496 -18.672 1.00 78.88 109 SER A CA 1
ATOM 864 C C . SER A 1 109 ? 17.083 -1.215 -19.043 1.00 78.88 109 SER A C 1
ATOM 866 O O . SER A 1 109 ? 17.400 -2.230 -18.437 1.00 78.88 109 SER A O 1
ATOM 868 N N . ARG A 1 110 ? 17.886 -0.649 -19.954 1.00 80.69 110 ARG A N 1
ATOM 869 C CA . ARG A 1 110 ? 19.186 -1.230 -20.327 1.00 80.69 110 ARG A CA 1
ATOM 870 C C . ARG A 1 110 ? 20.181 -1.262 -19.169 1.00 80.69 110 ARG A C 1
ATOM 872 O O . ARG A 1 110 ? 20.893 -2.241 -19.016 1.00 80.69 110 ARG A O 1
ATOM 879 N N . LEU A 1 111 ? 20.232 -0.203 -18.361 1.00 79.31 111 LEU A N 1
ATOM 880 C CA . LEU A 1 111 ? 21.128 -0.130 -17.202 1.00 79.31 111 LEU A CA 1
ATOM 881 C C . LEU A 1 111 ? 20.760 -1.129 -16.102 1.00 79.31 111 LEU A C 1
ATOM 883 O O . LEU A 1 111 ? 21.645 -1.538 -15.367 1.00 79.31 111 LEU A O 1
ATOM 887 N N . LEU A 1 112 ? 19.482 -1.501 -15.995 1.00 80.44 112 LEU A N 1
ATOM 888 C CA . LEU A 1 112 ? 19.013 -2.535 -15.070 1.00 80.44 112 LEU A CA 1
ATOM 889 C C . LEU A 1 112 ? 19.292 -3.957 -15.595 1.00 80.44 112 LEU A C 1
ATOM 891 O O . LEU A 1 112 ? 19.413 -4.887 -14.806 1.00 80.44 112 LEU A O 1
ATOM 895 N N . GLU A 1 113 ? 19.369 -4.147 -16.918 1.00 77.31 113 GLU A N 1
ATOM 896 C CA . GLU A 1 113 ? 19.756 -5.431 -17.533 1.00 77.31 113 GLU A CA 1
ATOM 897 C C . GLU A 1 113 ? 21.263 -5.706 -17.425 1.00 77.31 113 GLU A C 1
ATOM 899 O O . GLU A 1 113 ? 21.684 -6.864 -17.422 1.00 77.31 113 GLU A O 1
ATOM 904 N N . GLU A 1 114 ? 22.083 -4.654 -17.356 1.00 72.25 114 GLU A N 1
ATOM 905 C CA . GLU A 1 114 ? 23.518 -4.766 -17.100 1.00 72.25 114 GLU A CA 1
ATOM 906 C C . GLU A 1 114 ? 23.724 -5.248 -15.656 1.00 72.25 114 GLU A C 1
ATOM 908 O O . GLU A 1 114 ? 23.547 -4.481 -14.714 1.00 72.25 114 GLU A O 1
ATOM 913 N N . GLN A 1 115 ? 24.076 -6.530 -15.485 1.00 57.59 115 GLN A N 1
ATOM 914 C CA . GLN A 1 115 ? 24.377 -7.107 -14.171 1.00 57.59 115 GLN A CA 1
ATOM 915 C C . GLN A 1 115 ? 25.405 -6.246 -13.420 1.00 57.59 115 GLN A C 1
ATOM 917 O O . GLN A 1 115 ? 26.341 -5.736 -14.055 1.00 57.59 115 GLN A O 1
ATOM 922 N N . PRO A 1 116 ? 25.265 -6.095 -12.087 1.00 57.41 116 PRO A N 1
ATOM 923 C CA . PRO A 1 116 ? 26.269 -5.409 -11.296 1.00 57.41 116 PRO A CA 1
ATOM 924 C C . PRO A 1 116 ? 27.605 -6.114 -11.526 1.00 57.41 116 PRO A C 1
ATOM 926 O O . PRO A 1 116 ? 27.718 -7.331 -11.396 1.00 57.41 116 PRO A O 1
ATOM 929 N N . VAL A 1 117 ? 28.610 -5.349 -11.946 1.00 52.16 117 VAL A N 1
ATOM 930 C CA . VAL A 1 117 ? 29.991 -5.826 -11.947 1.00 52.16 117 VAL A CA 1
ATOM 931 C C . VAL A 1 117 ? 30.327 -6.098 -10.488 1.00 52.16 117 VAL A C 1
ATOM 933 O O . VAL A 1 117 ? 30.442 -5.149 -9.712 1.00 52.16 117 VAL A O 1
ATOM 936 N N . ASP A 1 118 ? 30.415 -7.375 -10.116 1.00 48.16 118 ASP A N 1
ATOM 937 C CA . ASP A 1 118 ? 31.012 -7.785 -8.852 1.00 48.16 118 ASP A CA 1
ATOM 938 C C . ASP A 1 118 ? 32.444 -7.246 -8.854 1.00 48.16 118 ASP A C 1
ATOM 940 O O . ASP A 1 118 ? 33.332 -7.770 -9.531 1.00 48.16 118 ASP A O 1
ATOM 944 N N . ASP A 1 119 ? 32.662 -6.139 -8.146 1.00 45.44 119 ASP A N 1
ATOM 945 C CA . ASP A 1 119 ? 34.002 -5.744 -7.746 1.00 45.44 119 ASP A CA 1
ATOM 946 C C . ASP A 1 119 ? 34.435 -6.814 -6.739 1.00 45.44 119 ASP A C 1
ATOM 948 O O . ASP A 1 119 ? 34.103 -6.757 -5.553 1.00 45.44 119 ASP A O 1
ATOM 952 N N . ASP A 1 120 ? 35.094 -7.854 -7.253 1.00 44.34 120 ASP A N 1
ATOM 953 C CA . ASP A 1 120 ? 35.763 -8.904 -6.495 1.00 44.34 120 ASP A CA 1
ATOM 954 C C . ASP A 1 120 ? 36.746 -8.239 -5.516 1.00 44.34 120 ASP A C 1
ATOM 956 O O . ASP A 1 120 ? 37.934 -8.065 -5.794 1.00 44.34 120 ASP A O 1
ATOM 960 N N . ASN A 1 121 ? 36.261 -7.850 -4.335 1.00 48.19 121 ASN A N 1
ATOM 961 C CA . ASN A 1 121 ? 37.062 -7.265 -3.263 1.00 48.19 121 ASN A CA 1
ATOM 962 C C . ASN A 1 121 ? 37.851 -8.365 -2.524 1.00 48.19 121 ASN A C 1
ATOM 964 O O . ASN A 1 121 ? 37.860 -8.458 -1.296 1.00 48.19 121 ASN A O 1
ATOM 968 N N . TRP A 1 122 ? 38.511 -9.237 -3.288 1.00 43.41 122 TRP A N 1
ATOM 969 C CA . TRP A 1 122 ? 39.472 -10.215 -2.801 1.00 43.41 122 TRP A CA 1
ATOM 970 C C . TRP A 1 122 ? 40.816 -9.518 -2.585 1.00 43.41 122 TRP A C 1
ATOM 972 O O . TRP A 1 122 ? 41.656 -9.440 -3.479 1.00 43.41 122 TRP A O 1
ATOM 982 N N . THR A 1 123 ? 41.053 -9.011 -1.375 1.00 50.38 123 THR A N 1
ATOM 983 C CA . THR A 1 123 ? 42.375 -8.495 -0.990 1.00 50.38 123 THR A CA 1
ATOM 984 C C . THR A 1 123 ? 43.215 -9.605 -0.357 1.00 50.38 123 THR A C 1
ATOM 986 O O . THR A 1 123 ? 43.038 -9.980 0.801 1.00 50.38 123 THR A O 1
ATOM 989 N N . GLN A 1 124 ? 44.164 -10.151 -1.122 1.00 44.41 124 GLN A N 1
ATOM 990 C CA . GLN A 1 124 ? 45.143 -11.107 -0.608 1.00 44.41 124 GLN A CA 1
ATOM 991 C C . GLN A 1 124 ? 46.354 -10.347 -0.050 1.00 44.41 124 GLN A C 1
ATOM 993 O O . GLN A 1 124 ? 47.161 -9.809 -0.802 1.00 44.41 124 GLN A O 1
ATOM 998 N N . ASN A 1 125 ? 46.485 -10.293 1.278 1.00 50.75 125 ASN A N 1
ATOM 999 C CA . ASN A 1 125 ? 47.698 -9.798 1.931 1.00 50.75 125 ASN A CA 1
ATOM 1000 C C . ASN A 1 125 ? 48.657 -10.975 2.154 1.00 50.75 125 ASN A C 1
ATOM 1002 O O . ASN A 1 125 ? 48.324 -11.913 2.880 1.00 50.75 125 ASN A O 1
ATOM 1006 N N . ILE A 1 126 ? 49.822 -10.943 1.507 1.00 47.03 126 ILE A N 1
ATOM 1007 C CA . ILE A 1 126 ? 50.872 -11.956 1.660 1.00 47.03 126 ILE A CA 1
ATOM 1008 C C . ILE A 1 126 ? 52.019 -11.307 2.441 1.00 47.03 126 ILE A C 1
ATOM 1010 O O . ILE A 1 126 ? 52.935 -10.755 1.840 1.00 47.03 126 ILE A O 1
ATOM 1014 N N . ASP A 1 127 ? 51.958 -11.366 3.772 1.00 50.19 127 ASP A N 1
ATOM 1015 C CA . ASP A 1 127 ? 53.106 -11.073 4.640 1.00 50.19 127 ASP A CA 1
ATOM 1016 C C . ASP A 1 127 ? 53.821 -12.385 5.004 1.00 50.19 127 ASP A C 1
ATOM 1018 O O . ASP A 1 127 ? 53.178 -13.401 5.280 1.00 50.19 127 ASP A O 1
ATOM 1022 N N . GLU A 1 128 ? 55.159 -12.359 5.025 1.00 56.09 128 GLU A N 1
ATOM 1023 C CA . GLU A 1 128 ? 56.070 -13.525 5.036 1.00 56.09 128 GLU A CA 1
ATOM 1024 C C . GLU A 1 128 ? 55.943 -14.501 6.226 1.00 56.09 128 GLU A C 1
ATOM 1026 O O . GLU A 1 128 ? 56.695 -15.471 6.294 1.00 56.09 128 GLU A O 1
ATOM 1031 N N . ASN A 1 129 ? 55.006 -14.316 7.163 1.00 61.16 129 ASN A N 1
ATOM 1032 C CA . ASN A 1 129 ? 54.851 -15.258 8.276 1.00 61.16 129 ASN A CA 1
ATOM 1033 C C . ASN A 1 129 ? 53.417 -15.495 8.779 1.00 61.16 129 ASN A C 1
ATOM 1035 O O . ASN A 1 129 ? 53.242 -16.182 9.785 1.00 61.16 129 ASN A O 1
ATOM 1039 N N . VAL A 1 130 ? 52.381 -14.967 8.113 1.00 54.47 130 VAL A N 1
ATOM 1040 C CA . VAL A 1 130 ? 50.977 -15.274 8.449 1.00 54.47 130 VAL A CA 1
ATOM 1041 C C . VAL A 1 130 ? 50.108 -15.200 7.190 1.00 54.47 130 VAL A C 1
ATOM 1043 O O . VAL A 1 130 ? 49.868 -14.124 6.654 1.00 54.47 130 V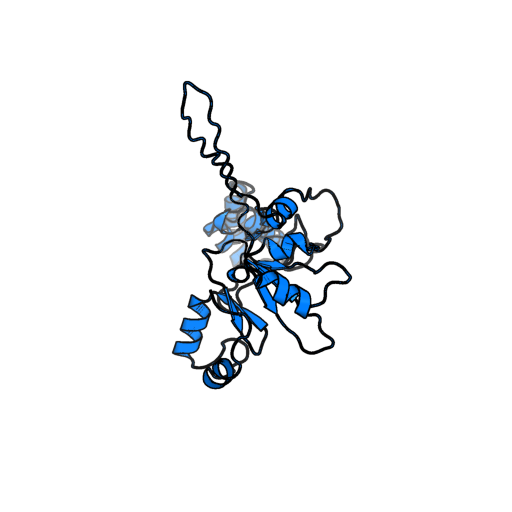AL A O 1
ATOM 1046 N N . GLN A 1 131 ? 49.561 -16.335 6.747 1.00 48.97 131 GLN A N 1
ATOM 1047 C CA . GLN A 1 131 ? 48.461 -16.353 5.777 1.00 48.97 131 GLN A CA 1
ATOM 1048 C C . GLN A 1 131 ? 47.143 -16.082 6.513 1.00 48.97 131 GLN A C 1
ATOM 1050 O O . GLN A 1 131 ? 46.548 -16.992 7.087 1.00 48.97 131 GLN A O 1
ATOM 1055 N N . S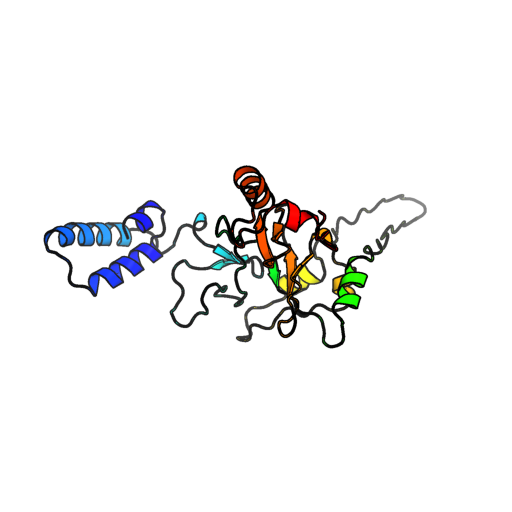ER A 1 132 ? 46.684 -14.828 6.528 1.00 48.16 132 SER A N 1
ATOM 1056 C CA . SER A 1 132 ? 45.368 -14.479 7.077 1.00 48.16 132 SER A CA 1
ATOM 1057 C C . SER A 1 132 ? 44.362 -14.224 5.957 1.00 48.16 132 SER A C 1
ATOM 1059 O O . SER A 1 132 ? 44.436 -13.205 5.273 1.00 48.16 132 SER A O 1
ATOM 1061 N N . MET A 1 133 ? 43.389 -15.121 5.803 1.00 41.44 133 MET A N 1
ATOM 1062 C CA . MET A 1 133 ? 42.193 -14.868 4.999 1.00 41.44 133 MET A CA 1
ATOM 1063 C C . MET A 1 133 ? 41.268 -13.945 5.799 1.00 41.44 133 MET A C 1
ATOM 1065 O O . MET A 1 133 ? 40.702 -14.364 6.809 1.00 41.44 133 MET A O 1
ATOM 1069 N N . ARG A 1 134 ? 41.128 -12.682 5.387 1.00 47.50 134 ARG A N 1
ATOM 1070 C CA . ARG A 1 134 ? 40.111 -11.782 5.944 1.00 47.50 134 ARG A CA 1
ATOM 1071 C C . ARG A 1 134 ? 38.914 -11.771 5.004 1.00 47.50 134 ARG A C 1
ATOM 1073 O O . ARG A 1 134 ? 38.932 -11.078 3.998 1.00 47.50 134 ARG A O 1
ATOM 1080 N N . ILE A 1 135 ? 37.873 -12.524 5.352 1.00 41.22 135 ILE A N 1
ATOM 1081 C CA . ILE A 1 135 ? 36.528 -12.222 4.860 1.00 41.22 135 ILE A CA 1
ATOM 1082 C C . ILE A 1 135 ? 36.055 -11.031 5.686 1.00 41.22 135 ILE A C 1
ATOM 1084 O O . ILE A 1 135 ? 35.670 -11.177 6.848 1.00 41.22 135 ILE A O 1
ATOM 1088 N N . SER A 1 136 ? 36.145 -9.832 5.121 1.00 41.00 136 SER A N 1
ATOM 1089 C CA . SER A 1 136 ? 35.360 -8.709 5.611 1.00 41.00 136 SER A CA 1
ATOM 1090 C C . SER A 1 136 ? 33.900 -9.024 5.304 1.00 41.00 136 SER A C 1
ATOM 1092 O O . SER A 1 136 ? 33.438 -8.807 4.191 1.00 41.00 136 SER A O 1
ATOM 1094 N N . TYR A 1 137 ? 33.162 -9.526 6.296 1.00 41.31 137 TYR A N 1
ATOM 1095 C CA . TYR A 1 137 ? 31.694 -9.546 6.285 1.00 41.31 137 TYR A CA 1
ATOM 1096 C C . TYR A 1 137 ? 31.129 -8.126 6.457 1.00 41.31 137 TYR A C 1
ATOM 1098 O O . TYR A 1 137 ? 30.118 -7.924 7.129 1.00 41.31 137 TYR A O 1
ATOM 1106 N N . GLU A 1 138 ? 31.767 -7.123 5.855 1.00 41.47 138 GLU A N 1
ATOM 1107 C CA . GLU A 1 138 ? 31.016 -5.965 5.412 1.00 41.47 138 GLU A CA 1
ATOM 1108 C C . GLU A 1 138 ? 30.179 -6.507 4.269 1.00 41.47 138 GLU A C 1
ATOM 1110 O O . GLU A 1 138 ? 30.611 -6.568 3.122 1.00 41.47 138 GLU A O 1
ATOM 1115 N N . SER A 1 139 ? 29.001 -7.033 4.609 1.00 39.62 139 SER A N 1
ATOM 1116 C CA . SER A 1 139 ? 28.017 -7.277 3.573 1.00 39.62 139 SER A CA 1
ATOM 1117 C C . SER A 1 139 ? 27.913 -5.987 2.755 1.00 39.62 139 SER A C 1
ATOM 1119 O O . SER A 1 139 ? 27.979 -4.899 3.344 1.00 39.62 139 SER A O 1
ATOM 1121 N N . PRO A 1 140 ? 27.648 -6.068 1.450 1.00 46.00 140 PRO A N 1
ATOM 1122 C CA . PRO A 1 140 ? 27.138 -4.938 0.681 1.00 46.00 140 PRO A CA 1
ATOM 1123 C C . PRO A 1 140 ? 25.708 -4.587 1.160 1.00 46.00 140 PRO A C 1
ATOM 1125 O O . PRO A 1 140 ? 24.790 -4.411 0.374 1.00 46.00 140 PRO A O 1
ATOM 1128 N N . LEU A 1 141 ? 25.479 -4.532 2.482 1.00 46.59 141 LEU A N 1
ATOM 1129 C CA . LEU A 1 141 ? 24.186 -4.555 3.169 1.00 46.59 141 LEU A CA 1
ATOM 1130 C C . LEU A 1 141 ? 23.386 -3.270 2.973 1.00 46.59 141 LEU A C 1
ATOM 1132 O O . LEU A 1 141 ? 22.251 -3.181 3.435 1.00 46.59 141 LEU A O 1
ATOM 1136 N N . HIS A 1 142 ? 23.932 -2.289 2.262 1.00 51.03 142 HIS A N 1
ATOM 1137 C CA . HIS A 1 142 ? 23.156 -1.158 1.809 1.00 51.03 142 HIS A CA 1
ATOM 1138 C C . HIS A 1 142 ? 23.430 -0.900 0.338 1.00 51.03 142 HIS A C 1
ATOM 1140 O O . HIS A 1 142 ? 24.350 -0.160 -0.011 1.00 51.03 142 HIS A O 1
ATOM 1146 N N . ASP A 1 143 ? 22.555 -1.437 -0.517 1.00 64.12 143 ASP A N 1
ATOM 1147 C CA . ASP A 1 143 ? 22.334 -0.875 -1.845 1.00 64.12 143 ASP A CA 1
ATOM 1148 C C . ASP A 1 143 ? 22.338 0.657 -1.733 1.00 64.12 143 ASP A C 1
ATOM 1150 O O . ASP A 1 143 ? 21.675 1.196 -0.833 1.00 64.12 143 ASP A O 1
ATOM 1154 N N . PRO A 1 144 ? 22.985 1.390 -2.652 1.00 69.25 144 PRO A N 1
ATOM 1155 C CA . PRO A 1 144 ? 22.990 2.854 -2.653 1.00 69.25 144 PRO A CA 1
ATOM 1156 C C . PRO A 1 144 ? 21.588 3.472 -2.515 1.00 69.25 144 PRO A C 1
ATOM 1158 O O . PRO A 1 144 ? 21.415 4.558 -1.965 1.00 69.25 144 PRO A O 1
ATOM 1161 N N . PHE A 1 145 ? 20.561 2.758 -2.985 1.00 71.50 145 PHE A N 1
ATOM 1162 C CA . PHE A 1 145 ? 19.156 3.120 -2.814 1.00 71.50 145 PHE A CA 1
ATOM 1163 C C . PHE A 1 145 ? 18.652 2.979 -1.377 1.00 71.50 145 PHE A C 1
ATOM 1165 O O . PHE A 1 145 ? 17.996 3.884 -0.871 1.00 71.50 145 PHE A O 1
ATOM 1172 N N . THR A 1 146 ? 18.975 1.874 -0.709 1.00 69.94 146 THR A N 1
ATOM 1173 C CA . THR A 1 146 ? 18.598 1.621 0.686 1.00 69.94 146 THR A CA 1
ATOM 1174 C C . THR A 1 146 ? 19.353 2.553 1.631 1.00 69.94 146 THR A C 1
ATOM 1176 O O . THR A 1 146 ? 18.750 3.107 2.546 1.00 69.94 146 THR A O 1
ATOM 1179 N N . ALA A 1 147 ? 20.626 2.846 1.347 1.00 65.88 147 ALA A N 1
ATOM 1180 C CA . ALA A 1 147 ? 21.376 3.881 2.059 1.00 65.88 147 ALA A CA 1
ATOM 1181 C C . ALA A 1 147 ? 20.683 5.253 1.964 1.00 65.88 147 ALA A C 1
ATOM 1183 O O . ALA A 1 147 ? 20.536 5.946 2.969 1.00 65.88 147 ALA A O 1
ATOM 1184 N N . ARG A 1 148 ? 20.187 5.615 0.771 1.00 70.69 148 ARG A N 1
ATOM 1185 C CA . ARG A 1 148 ? 19.479 6.883 0.533 1.00 70.69 148 ARG A CA 1
ATOM 1186 C C . ARG A 1 148 ? 18.089 6.941 1.176 1.00 70.69 148 ARG A C 1
ATOM 1188 O O . ARG A 1 148 ? 17.611 8.028 1.490 1.00 70.69 148 ARG A O 1
ATOM 1195 N N . LEU A 1 149 ? 17.445 5.790 1.377 1.00 71.31 149 LEU A N 1
ATOM 1196 C CA . LEU A 1 149 ? 16.207 5.680 2.154 1.00 71.31 149 LEU A CA 1
ATOM 1197 C C . LEU A 1 149 ? 16.459 5.944 3.643 1.00 71.31 149 LEU A C 1
ATOM 1199 O O . LEU A 1 149 ? 15.708 6.697 4.257 1.00 71.31 149 LEU A O 1
ATOM 1203 N N . ILE A 1 150 ? 17.524 5.359 4.199 1.00 66.50 150 ILE A N 1
ATOM 1204 C CA . ILE A 1 150 ? 17.884 5.476 5.620 1.00 66.50 150 ILE A CA 1
ATOM 1205 C C . ILE A 1 150 ? 18.401 6.880 5.950 1.00 66.50 150 ILE A C 1
ATOM 1207 O O . ILE A 1 150 ? 18.093 7.406 7.013 1.00 66.50 150 ILE A O 1
ATOM 1211 N N . SER A 1 151 ? 19.141 7.515 5.035 1.00 60.81 151 SER A N 1
ATOM 1212 C CA . SER A 1 151 ? 19.655 8.878 5.222 1.00 60.81 151 SER A CA 1
ATOM 1213 C C . SER A 1 151 ? 18.580 9.967 5.130 1.00 60.81 151 SER A C 1
ATOM 1215 O O . SER A 1 151 ? 18.903 11.148 5.248 1.00 60.81 151 SER A O 1
ATOM 1217 N N . TYR A 1 152 ? 17.325 9.615 4.831 1.00 62.00 152 TYR A N 1
ATOM 1218 C CA . TYR A 1 152 ? 16.233 10.579 4.810 1.00 62.00 152 TYR A CA 1
ATOM 1219 C C . TYR A 1 152 ? 15.845 10.950 6.247 1.00 62.00 152 TYR A C 1
ATOM 1221 O O . TYR A 1 152 ? 14.993 10.312 6.868 1.00 62.00 152 TYR A O 1
ATOM 1229 N N . ASP A 1 153 ? 16.459 12.014 6.760 1.00 54.09 153 ASP A N 1
ATOM 1230 C CA . ASP A 1 153 ? 16.001 12.692 7.966 1.00 54.09 153 ASP A CA 1
ATOM 1231 C C . ASP A 1 153 ? 14.689 13.417 7.637 1.00 54.09 153 ASP A C 1
ATOM 1233 O O . ASP A 1 153 ? 14.668 14.352 6.838 1.00 54.09 153 ASP A O 1
ATOM 1237 N N . GLY A 1 154 ? 13.576 12.987 8.243 1.00 52.78 154 GLY A N 1
ATOM 1238 C CA . GLY A 1 154 ? 12.223 13.546 8.064 1.00 52.78 154 GLY A CA 1
ATOM 1239 C C . GLY A 1 154 ? 12.036 14.980 8.587 1.00 52.78 154 GLY A C 1
ATOM 1240 O O . GLY A 1 154 ? 10.987 15.303 9.135 1.00 52.78 154 GLY A O 1
ATOM 1241 N N . ALA A 1 155 ? 13.066 15.819 8.481 1.00 48.38 155 ALA A N 1
ATOM 1242 C CA . ALA A 1 155 ? 13.102 17.204 8.930 1.00 48.38 155 ALA A CA 1
ATOM 1243 C C . ALA A 1 155 ? 12.645 18.205 7.854 1.00 48.38 155 ALA A C 1
ATOM 1245 O O . ALA A 1 155 ? 12.374 19.359 8.183 1.00 48.38 155 ALA A O 1
ATOM 1246 N N . THR A 1 156 ? 12.553 17.797 6.585 1.00 46.31 156 THR A N 1
ATOM 1247 C CA . THR A 1 156 ? 12.052 18.649 5.501 1.00 46.31 156 THR A CA 1
ATOM 1248 C C . THR A 1 156 ? 10.598 18.302 5.180 1.00 46.31 156 THR A C 1
ATOM 1250 O O . THR A 1 156 ? 10.262 17.164 4.869 1.00 46.31 156 THR A O 1
ATOM 1253 N N . ASP A 1 157 ? 9.729 19.311 5.255 1.00 48.56 157 ASP A N 1
ATOM 1254 C CA . ASP A 1 157 ? 8.273 19.241 5.020 1.00 48.56 157 ASP A CA 1
ATOM 1255 C C . ASP A 1 157 ? 7.910 18.942 3.543 1.00 48.56 157 ASP A C 1
ATOM 1257 O O . ASP A 1 157 ? 6.740 18.857 3.168 1.00 48.56 157 ASP A O 1
ATOM 1261 N N . ASP A 1 158 ? 8.922 18.750 2.690 1.00 50.44 158 ASP A N 1
ATOM 1262 C CA . ASP A 1 158 ? 8.771 18.430 1.280 1.00 50.44 158 ASP A CA 1
ATOM 1263 C C . ASP A 1 158 ? 8.966 16.932 1.041 1.00 50.44 158 ASP A C 1
ATOM 1265 O O . ASP A 1 158 ? 10.038 16.347 1.228 1.00 50.44 158 ASP A O 1
ATOM 1269 N N . THR A 1 159 ? 7.891 16.297 0.573 1.00 58.06 159 THR A N 1
ATOM 1270 C CA . THR A 1 159 ? 7.913 14.932 0.047 1.00 58.06 159 THR A CA 1
ATOM 1271 C C . THR A 1 159 ? 8.654 14.898 -1.276 1.00 58.06 159 THR A C 1
ATOM 1273 O O . THR A 1 159 ? 8.041 14.805 -2.342 1.00 58.06 159 THR A O 1
ATOM 1276 N N . GLU A 1 160 ? 9.972 15.009 -1.221 1.00 64.81 160 GLU A N 1
ATOM 1277 C CA . GLU A 1 160 ? 10.777 14.896 -2.419 1.00 64.81 160 GLU A CA 1
ATOM 1278 C C . GLU A 1 160 ? 10.757 13.437 -2.906 1.00 64.81 160 GLU A C 1
ATOM 1280 O O . GLU A 1 160 ? 10.959 12.498 -2.113 1.00 64.81 160 GLU A O 1
ATOM 1285 N N . PRO A 1 161 ? 10.450 13.215 -4.199 1.00 73.75 161 PRO A N 1
ATOM 1286 C CA . PRO A 1 161 ? 10.530 11.895 -4.797 1.00 73.75 161 PRO A CA 1
ATOM 1287 C C . PRO A 1 161 ? 11.980 11.412 -4.781 1.00 73.75 161 PRO A C 1
ATOM 1289 O O . PRO A 1 161 ? 12.917 12.191 -4.946 1.00 73.75 161 PRO A O 1
ATOM 1292 N N . ILE A 1 162 ? 12.180 10.107 -4.614 1.00 78.94 162 ILE A N 1
ATOM 1293 C CA . ILE A 1 162 ? 13.524 9.530 -4.638 1.00 78.94 162 ILE A CA 1
ATOM 1294 C C . ILE A 1 162 ? 14.036 9.579 -6.074 1.00 78.94 162 ILE A C 1
ATOM 1296 O O . ILE A 1 162 ? 13.508 8.880 -6.937 1.00 78.94 162 ILE A O 1
ATOM 1300 N N . ILE A 1 163 ? 15.049 10.407 -6.323 1.00 82.75 163 ILE A N 1
ATOM 1301 C CA . ILE A 1 163 ? 15.705 10.515 -7.628 1.00 82.75 163 ILE A CA 1
ATOM 1302 C C . ILE A 1 163 ? 16.864 9.520 -7.682 1.00 82.75 163 ILE A C 1
ATOM 1304 O O . ILE A 1 163 ? 17.775 9.567 -6.852 1.00 82.75 163 ILE A O 1
ATOM 1308 N N . VAL A 1 164 ? 16.826 8.628 -8.667 1.00 82.12 164 VAL A N 1
ATOM 1309 C CA . VAL A 1 164 ? 17.814 7.566 -8.869 1.00 82.12 164 VAL A CA 1
ATOM 1310 C C . VAL A 1 164 ? 18.752 7.944 -10.012 1.00 82.12 164 VAL A C 1
ATOM 1312 O O . VAL A 1 164 ? 18.320 8.217 -11.133 1.00 82.12 164 VAL A O 1
ATOM 1315 N N . THR A 1 165 ? 20.049 7.955 -9.703 1.00 82.56 165 THR A N 1
ATOM 1316 C CA . THR A 1 165 ? 21.146 8.239 -10.641 1.00 82.56 165 THR A CA 1
ATOM 1317 C C . THR A 1 165 ? 21.541 6.981 -11.421 1.00 82.56 165 THR A C 1
ATOM 1319 O O . THR A 1 165 ? 21.311 5.857 -10.974 1.00 82.56 165 THR A O 1
ATOM 1322 N N . ARG A 1 166 ? 22.216 7.156 -12.563 1.00 81.00 166 ARG A N 1
ATOM 1323 C CA . ARG A 1 166 ? 22.761 6.072 -13.411 1.00 81.00 166 ARG A CA 1
ATOM 1324 C C . ARG A 1 166 ? 23.518 4.989 -12.636 1.00 81.00 166 ARG A C 1
ATOM 1326 O O . ARG A 1 166 ? 23.327 3.808 -12.895 1.00 81.00 166 ARG A O 1
ATOM 1333 N N . SER A 1 167 ? 24.366 5.389 -11.688 1.00 76.94 167 SER A N 1
ATOM 1334 C CA . SER A 1 167 ? 25.148 4.472 -10.849 1.00 76.94 167 SER A CA 1
ATOM 1335 C C . SER A 1 167 ? 24.272 3.613 -9.938 1.00 76.94 167 SER A C 1
ATOM 1337 O O . SER A 1 167 ? 24.542 2.431 -9.777 1.00 76.94 167 SER A O 1
ATOM 1339 N N . MET A 1 168 ? 23.197 4.190 -9.393 1.00 78.69 168 MET A N 1
ATOM 1340 C CA . MET A 1 168 ? 22.249 3.478 -8.538 1.00 78.69 168 MET A CA 1
ATOM 1341 C C . MET A 1 168 ? 21.415 2.469 -9.333 1.00 78.69 168 MET A C 1
ATOM 1343 O O . MET A 1 168 ? 21.081 1.429 -8.790 1.00 78.69 168 MET A O 1
ATOM 1347 N N . LEU A 1 169 ? 21.085 2.752 -10.602 1.00 80.31 169 LEU A N 1
ATOM 1348 C CA . LEU A 1 169 ? 20.399 1.785 -11.472 1.00 80.31 169 LEU A CA 1
ATOM 1349 C C . LEU A 1 169 ? 21.285 0.580 -11.795 1.00 80.31 169 LEU A C 1
ATOM 1351 O O . LEU A 1 169 ? 20.797 -0.538 -11.762 1.00 80.31 169 LEU A O 1
ATOM 1355 N N . LYS A 1 170 ? 22.581 0.801 -12.051 1.00 78.06 170 LYS A N 1
ATOM 1356 C CA . LYS A 1 170 ? 23.542 -0.283 -12.326 1.00 78.06 170 LYS A CA 1
ATOM 1357 C C . LYS A 1 170 ? 23.779 -1.204 -11.134 1.00 78.06 170 LYS A C 1
ATOM 1359 O O . LYS A 1 170 ? 24.140 -2.357 -11.310 1.00 78.06 170 LYS A O 1
ATOM 1364 N N . SER A 1 171 ? 23.634 -0.677 -9.921 1.00 76.12 171 SER A N 1
ATOM 1365 C CA . SER A 1 171 ? 23.780 -1.465 -8.699 1.00 76.12 171 SER A CA 1
ATOM 1366 C C . SER A 1 171 ? 22.484 -2.172 -8.292 1.00 76.12 171 SER A C 1
ATOM 1368 O O . SER A 1 171 ? 22.465 -2.824 -7.257 1.00 76.12 171 SER A O 1
ATOM 1370 N N . MET A 1 172 ? 21.373 -1.962 -9.007 1.00 77.75 172 MET A N 1
ATOM 1371 C CA . MET A 1 172 ? 20.085 -2.583 -8.700 1.00 77.75 172 MET A CA 1
ATOM 1372 C C . MET A 1 172 ? 19.878 -3.825 -9.552 1.00 77.75 172 MET A C 1
ATOM 1374 O O . MET A 1 172 ? 20.104 -3.808 -10.757 1.00 77.75 172 MET A O 1
ATOM 1378 N N . GLU A 1 173 ? 19.336 -4.867 -8.939 1.00 75.38 173 GLU A N 1
ATOM 1379 C CA . GLU A 1 173 ? 18.866 -6.034 -9.673 1.00 75.38 173 GLU A CA 1
ATOM 1380 C C . GLU A 1 173 ? 17.532 -5.738 -10.367 1.00 75.38 173 GLU A C 1
ATOM 1382 O O . GLU A 1 173 ? 16.599 -5.212 -9.751 1.00 75.38 173 GLU A O 1
ATOM 1387 N N . MET A 1 174 ? 17.422 -6.122 -11.642 1.00 79.50 174 MET A N 1
ATOM 1388 C CA . MET A 1 174 ? 16.187 -5.986 -12.423 1.00 79.50 174 MET A CA 1
ATOM 1389 C C . MET A 1 174 ? 15.002 -6.746 -11.807 1.00 79.50 174 MET A C 1
ATOM 1391 O O . MET A 1 174 ? 13.878 -6.260 -11.891 1.00 79.50 174 MET A O 1
ATOM 1395 N N . SER A 1 175 ? 15.237 -7.901 -11.173 1.00 77.31 175 SER A N 1
ATOM 1396 C CA . SER A 1 175 ? 14.208 -8.703 -10.477 1.00 77.31 175 SER A CA 1
ATOM 1397 C C . SER A 1 175 ? 13.446 -7.877 -9.436 1.00 77.31 175 SER A C 1
ATOM 1399 O O . SER A 1 175 ? 12.226 -7.935 -9.320 1.00 77.31 175 SER A O 1
ATOM 1401 N N . ASN A 1 176 ? 14.159 -6.997 -8.736 1.00 83.00 176 ASN A N 1
ATOM 1402 C CA . ASN A 1 176 ? 13.595 -6.165 -7.682 1.00 83.00 176 ASN A CA 1
ATOM 1403 C C . ASN A 1 176 ? 12.970 -4.861 -8.201 1.00 83.00 176 ASN A C 1
ATOM 1405 O O . ASN A 1 176 ? 12.566 -4.022 -7.394 1.00 83.00 176 ASN A O 1
ATOM 1409 N N . VAL A 1 177 ? 12.881 -4.640 -9.516 1.00 85.69 177 VAL A N 1
ATOM 1410 C CA . VAL A 1 177 ? 12.344 -3.399 -10.091 1.00 85.69 177 VAL A CA 1
ATOM 1411 C C . VAL A 1 177 ? 11.113 -3.678 -10.946 1.00 85.69 177 VAL A C 1
ATOM 1413 O O . VAL A 1 177 ? 11.163 -4.374 -11.953 1.00 85.69 177 VAL A O 1
ATOM 1416 N N . LEU A 1 178 ? 9.992 -3.040 -10.599 1.00 86.19 178 LEU A N 1
ATOM 1417 C CA . LEU A 1 178 ? 8.766 -3.087 -11.391 1.00 86.19 178 LEU A CA 1
ATOM 1418 C C . LEU A 1 178 ? 8.604 -1.814 -12.221 1.00 86.19 178 LEU A C 1
ATOM 1420 O O . LEU A 1 178 ? 8.611 -0.694 -11.702 1.00 86.19 178 LEU A O 1
ATOM 1424 N N . ILE A 1 179 ? 8.380 -1.999 -13.523 1.00 87.00 179 ILE A N 1
ATOM 1425 C CA . ILE A 1 179 ? 8.204 -0.911 -14.490 1.00 87.00 179 ILE A CA 1
ATOM 1426 C C . ILE A 1 179 ? 6.757 -0.899 -14.988 1.00 87.00 179 ILE A C 1
ATOM 1428 O O . ILE A 1 179 ? 6.331 -1.761 -15.757 1.00 87.00 179 ILE A O 1
ATOM 1432 N N . CYS A 1 180 ? 5.993 0.118 -14.593 1.00 85.88 180 CYS A N 1
ATOM 1433 C CA . CYS A 1 180 ? 4.615 0.321 -15.035 1.00 85.88 180 CYS A CA 1
ATOM 1434 C C . CYS A 1 180 ? 4.571 1.303 -16.214 1.00 85.88 180 CYS A C 1
ATOM 1436 O O . CYS A 1 180 ? 4.554 2.521 -16.015 1.00 85.88 180 CYS A O 1
ATOM 1438 N N . LYS A 1 181 ? 4.532 0.774 -17.444 1.00 82.50 181 LYS A N 1
ATOM 1439 C CA . LYS A 1 181 ? 4.484 1.568 -18.686 1.00 82.50 181 LYS A CA 1
ATOM 1440 C C . LYS A 1 181 ? 3.052 1.986 -19.011 1.00 82.50 181 LYS A C 1
ATOM 1442 O O . LYS A 1 181 ? 2.199 1.137 -19.276 1.00 82.50 181 LYS A O 1
ATOM 1447 N N . TYR A 1 182 ? 2.780 3.287 -19.020 1.00 81.75 182 TYR A N 1
ATOM 1448 C CA . TYR A 1 182 ? 1.471 3.834 -19.383 1.00 81.75 182 TYR A CA 1
ATOM 1449 C C . TYR A 1 182 ? 1.496 4.429 -20.796 1.00 81.75 182 TYR A C 1
ATOM 1451 O O . TYR A 1 182 ? 2.535 4.851 -21.296 1.00 81.75 182 TYR A O 1
ATOM 1459 N N . ALA A 1 183 ? 0.340 4.460 -21.466 1.00 75.94 183 ALA A N 1
ATOM 1460 C CA . ALA A 1 183 ? 0.224 5.173 -22.733 1.00 75.94 183 ALA A CA 1
ATOM 1461 C C . ALA A 1 183 ? 0.349 6.688 -22.494 1.00 75.94 183 ALA A C 1
ATOM 1463 O O . ALA A 1 183 ? -0.202 7.222 -21.526 1.00 75.94 183 ALA A O 1
ATOM 1464 N N . LYS A 1 184 ? 1.042 7.389 -23.402 1.00 69.06 184 LYS A N 1
ATOM 1465 C CA . LYS A 1 184 ? 1.156 8.856 -23.368 1.00 69.06 184 LYS A CA 1
ATOM 1466 C C . LYS A 1 184 ? -0.253 9.473 -23.298 1.00 69.06 184 LYS A C 1
ATOM 1468 O O . LYS A 1 184 ? -1.125 9.024 -24.045 1.00 69.06 184 LYS A O 1
ATOM 1473 N N . PRO A 1 185 ? -0.505 10.468 -22.425 1.00 79.81 185 PRO A N 1
ATOM 1474 C CA . PRO A 1 185 ? 0.460 11.375 -21.787 1.00 79.81 185 PRO A CA 1
ATOM 1475 C C . PRO A 1 185 ? 0.937 10.971 -20.379 1.00 79.81 185 PRO A C 1
ATOM 1477 O O . PRO A 1 185 ? 1.636 11.752 -19.739 1.00 79.81 185 PRO A O 1
ATOM 1480 N N . LEU A 1 186 ? 0.547 9.803 -19.861 1.00 80.12 186 LEU A N 1
ATOM 1481 C CA . LEU A 1 186 ? 0.911 9.407 -18.498 1.00 80.12 186 LEU A CA 1
ATOM 1482 C C . LEU A 1 186 ? 2.386 8.971 -18.425 1.00 80.12 186 LEU A C 1
ATOM 1484 O O . LEU A 1 186 ? 2.824 8.228 -19.305 1.00 80.12 186 LEU A O 1
ATOM 1488 N N . PRO A 1 187 ? 3.143 9.400 -17.396 1.00 78.56 187 PRO A N 1
ATOM 1489 C CA . PRO A 1 187 ? 4.534 8.995 -17.234 1.00 78.56 187 PRO A CA 1
ATOM 1490 C C . PRO A 1 187 ? 4.633 7.521 -16.829 1.00 78.56 187 PRO A C 1
ATOM 1492 O O . PRO A 1 187 ? 3.813 7.022 -16.051 1.00 78.56 187 PRO A O 1
ATOM 1495 N N . THR A 1 188 ? 5.661 6.837 -17.329 1.00 84.75 188 THR A N 1
ATOM 1496 C CA . THR A 1 188 ? 6.061 5.518 -16.831 1.00 84.75 188 THR A CA 1
ATOM 1497 C C . THR A 1 188 ? 6.513 5.642 -15.378 1.00 84.75 188 THR A C 1
ATOM 1499 O O . THR A 1 188 ? 7.227 6.578 -15.019 1.00 84.75 188 THR A O 1
ATOM 1502 N N . ARG A 1 189 ? 6.079 4.703 -14.534 1.00 87.31 189 ARG A N 1
ATOM 1503 C CA . ARG A 1 189 ? 6.424 4.681 -13.107 1.00 87.31 189 ARG A CA 1
ATOM 1504 C C . ARG A 1 189 ? 7.342 3.515 -12.790 1.00 87.31 189 ARG A C 1
ATOM 1506 O O . ARG A 1 189 ? 7.125 2.413 -13.298 1.00 87.31 189 ARG A O 1
ATOM 1513 N N . PHE A 1 190 ? 8.314 3.770 -11.924 1.00 88.38 190 PHE A N 1
ATOM 1514 C CA . PHE A 1 190 ? 9.291 2.791 -11.476 1.00 88.38 190 PHE A CA 1
ATOM 1515 C C . PHE A 1 190 ? 9.115 2.541 -9.982 1.00 88.38 190 PHE A C 1
ATOM 1517 O O . PHE A 1 190 ? 9.003 3.480 -9.192 1.00 88.38 190 PHE A O 1
ATOM 1524 N N . TYR A 1 191 ? 9.086 1.269 -9.608 1.00 89.81 191 TYR A N 1
ATOM 1525 C CA . TYR A 1 191 ? 8.956 0.829 -8.227 1.00 89.81 191 TYR A CA 1
ATOM 1526 C C . TYR A 1 191 ? 10.102 -0.117 -7.902 1.00 89.81 191 TYR A C 1
ATOM 1528 O O . TYR A 1 191 ? 10.369 -1.029 -8.679 1.00 89.81 191 TYR A O 1
ATOM 1536 N N . LYS A 1 192 ? 10.763 0.076 -6.760 1.00 88.19 192 LYS A N 1
ATOM 1537 C CA . LYS A 1 192 ? 11.728 -0.890 -6.227 1.00 88.19 192 LYS A CA 1
ATOM 1538 C C . LYS A 1 192 ? 11.054 -1.725 -5.142 1.00 88.19 192 LYS A C 1
ATOM 1540 O O . LYS A 1 192 ? 10.466 -1.149 -4.225 1.00 88.19 192 LYS A O 1
ATOM 1545 N N . ASN A 1 193 ? 11.160 -3.044 -5.246 1.00 90.00 193 ASN A N 1
ATOM 1546 C CA . ASN A 1 193 ? 10.860 -3.984 -4.181 1.00 90.00 193 ASN A CA 1
ATOM 1547 C C . ASN A 1 193 ? 12.002 -3.991 -3.163 1.00 90.00 193 ASN A C 1
ATOM 1549 O O . ASN A 1 193 ? 13.164 -4.189 -3.512 1.00 90.00 193 ASN A O 1
ATOM 1553 N N . LEU A 1 194 ? 11.666 -3.715 -1.906 1.00 86.75 194 LEU A N 1
ATOM 1554 C CA . LEU A 1 194 ? 12.618 -3.700 -0.799 1.00 86.75 194 LEU A CA 1
ATOM 1555 C C . LEU A 1 194 ? 12.723 -5.049 -0.089 1.00 86.75 194 LEU A C 1
ATOM 1557 O O . LEU A 1 194 ? 13.667 -5.243 0.671 1.00 86.75 194 LEU A O 1
ATOM 1561 N N . LEU A 1 195 ? 11.773 -5.958 -0.321 1.00 86.38 195 LEU A N 1
ATOM 1562 C CA . LEU A 1 195 ? 11.770 -7.300 0.250 1.00 86.38 195 LEU A CA 1
ATOM 1563 C C . LEU A 1 195 ? 11.654 -8.328 -0.884 1.00 86.38 195 LEU A C 1
ATOM 1565 O O . LEU A 1 195 ? 10.533 -8.638 -1.292 1.00 86.38 195 LEU A O 1
ATOM 1569 N N . PRO A 1 196 ? 12.782 -8.865 -1.389 1.00 81.19 196 PRO A N 1
ATOM 1570 C CA . PRO A 1 196 ? 12.771 -9.845 -2.479 1.00 81.19 196 PRO A CA 1
ATOM 1571 C C . PRO A 1 196 ? 12.003 -11.127 -2.122 1.00 81.19 196 PRO A C 1
ATOM 1573 O O . PRO A 1 196 ? 11.437 -11.765 -3.003 1.00 81.19 196 PRO A O 1
ATOM 1576 N N . ASP A 1 197 ? 11.905 -11.468 -0.831 1.00 86.12 197 ASP A N 1
ATOM 1577 C CA . ASP A 1 197 ? 11.113 -12.607 -0.344 1.00 86.12 197 ASP A CA 1
ATOM 1578 C C . ASP A 1 197 ? 9.614 -12.472 -0.662 1.00 86.12 197 ASP A C 1
ATOM 1580 O O . ASP A 1 197 ? 8.896 -13.467 -0.763 1.00 86.12 197 ASP A O 1
ATOM 1584 N N . VAL A 1 198 ? 9.122 -11.237 -0.814 1.00 87.69 198 VAL A N 1
ATOM 1585 C CA . VAL A 1 198 ? 7.732 -10.959 -1.173 1.00 87.69 198 VAL A CA 1
ATOM 1586 C C . VAL A 1 198 ? 7.644 -10.823 -2.687 1.00 87.69 198 VAL A C 1
ATOM 1588 O O . VAL A 1 198 ? 8.001 -9.789 -3.254 1.00 87.69 198 VAL A O 1
ATOM 1591 N N . GLN A 1 199 ? 7.121 -11.858 -3.340 1.00 89.12 199 GLN A N 1
ATOM 1592 C CA . GLN A 1 199 ? 6.950 -11.884 -4.791 1.00 89.12 199 GLN A CA 1
ATOM 1593 C C . GLN A 1 199 ? 5.748 -11.035 -5.213 1.00 89.12 199 GLN A C 1
ATOM 1595 O O . GLN A 1 199 ? 4.612 -11.227 -4.761 1.00 89.12 199 GLN A O 1
ATOM 1600 N N . ILE A 1 200 ? 6.001 -10.067 -6.091 1.00 91.69 200 ILE A N 1
ATOM 1601 C CA . ILE A 1 200 ? 5.026 -9.059 -6.509 1.00 91.69 200 ILE A CA 1
ATOM 1602 C C . ILE A 1 200 ? 4.978 -9.023 -8.028 1.00 91.69 200 ILE A C 1
ATOM 1604 O O . ILE A 1 200 ? 6.003 -8.989 -8.699 1.00 91.69 200 ILE A O 1
ATOM 1608 N N . THR A 1 201 ? 3.771 -8.965 -8.577 1.00 89.81 201 THR A N 1
ATOM 1609 C CA . THR A 1 201 ? 3.544 -8.909 -10.021 1.00 89.81 201 THR A CA 1
ATOM 1610 C C . THR A 1 201 ? 2.643 -7.743 -10.400 1.00 89.81 201 THR A C 1
ATOM 1612 O O . THR A 1 201 ? 1.891 -7.212 -9.575 1.00 89.81 201 THR A O 1
ATOM 1615 N N . THR A 1 202 ? 2.684 -7.335 -11.672 1.00 90.94 202 THR A N 1
ATOM 1616 C CA . THR A 1 202 ? 1.737 -6.349 -12.201 1.00 90.94 202 THR A CA 1
ATOM 1617 C C . THR A 1 202 ? 1.027 -6.861 -13.442 1.00 90.94 202 THR A C 1
ATOM 1619 O O . THR A 1 202 ? 1.627 -7.463 -14.325 1.00 90.94 202 THR A O 1
ATOM 1622 N N . CYS A 1 203 ? -0.269 -6.585 -13.559 1.00 88.38 203 CYS A N 1
ATOM 1623 C CA . CYS A 1 203 ? -1.021 -7.017 -14.733 1.00 88.38 203 CYS A CA 1
ATOM 1624 C C . CYS A 1 203 ? -0.580 -6.237 -15.995 1.00 88.38 203 CYS A C 1
ATOM 1626 O O . CYS A 1 203 ? -0.684 -5.006 -15.991 1.00 88.38 203 CYS A O 1
ATOM 1628 N N . PRO A 1 204 ? -0.224 -6.911 -17.109 1.00 83.62 204 PRO A N 1
ATOM 1629 C CA . PRO A 1 204 ? 0.307 -6.277 -18.327 1.00 83.62 204 PRO A CA 1
ATOM 1630 C C . PRO A 1 204 ? -0.711 -5.426 -19.107 1.00 83.62 204 PRO A C 1
ATOM 1632 O O . PRO A 1 204 ? -0.357 -4.749 -20.078 1.00 83.62 204 PRO A O 1
ATOM 1635 N N . GLN A 1 205 ? -1.992 -5.463 -18.726 1.00 84.06 205 GLN A N 1
ATOM 1636 C CA . GLN A 1 205 ? -3.017 -4.600 -19.313 1.00 84.06 205 GLN A CA 1
ATOM 1637 C C . GLN A 1 205 ? -3.360 -3.401 -18.430 1.00 84.06 205 GLN A C 1
ATOM 1639 O O . GLN A 1 205 ? -3.468 -2.287 -18.938 1.00 84.06 205 GLN A O 1
ATOM 1644 N N . CYS A 1 206 ? -3.581 -3.609 -17.130 1.00 86.50 206 CYS A N 1
ATOM 1645 C CA . CYS A 1 206 ? -4.067 -2.545 -16.247 1.00 86.50 206 CYS A CA 1
ATOM 1646 C C . CYS A 1 206 ? -3.002 -1.920 -15.338 1.00 86.50 206 CYS A C 1
ATOM 1648 O O . CYS A 1 206 ? -3.348 -1.003 -14.580 1.00 86.50 206 CYS A O 1
ATOM 1650 N N . ASN A 1 207 ? -1.756 -2.413 -15.387 1.00 87.38 207 ASN A N 1
ATOM 1651 C CA . ASN A 1 207 ? -0.622 -2.000 -14.550 1.00 87.38 207 ASN A CA 1
ATOM 1652 C C . ASN A 1 207 ? -0.991 -1.920 -13.058 1.00 87.38 207 ASN A C 1
ATOM 1654 O O . ASN A 1 207 ? -0.585 -1.009 -12.341 1.00 87.38 207 ASN A O 1
ATOM 1658 N N . LYS A 1 208 ? -1.872 -2.822 -12.610 1.00 90.06 208 LYS A N 1
ATOM 1659 C CA . LYS A 1 208 ? -2.244 -2.960 -11.197 1.00 90.06 208 LYS A CA 1
ATOM 1660 C C . LYS A 1 208 ? -1.311 -3.971 -10.569 1.00 90.06 208 LYS A C 1
ATOM 1662 O O . LYS A 1 208 ? -0.927 -4.917 -11.251 1.00 90.06 208 LYS A O 1
ATOM 1667 N N . ILE A 1 209 ? -0.962 -3.729 -9.317 1.00 92.25 209 ILE A N 1
ATOM 1668 C CA . ILE A 1 209 ? 0.070 -4.463 -8.595 1.00 92.25 209 ILE A CA 1
ATOM 1669 C C . ILE A 1 209 ? -0.602 -5.435 -7.621 1.00 92.25 209 ILE A C 1
ATOM 1671 O O . ILE A 1 209 ? -1.624 -5.104 -7.012 1.00 92.25 209 ILE A O 1
ATOM 1675 N N . PHE A 1 210 ? -0.056 -6.639 -7.516 1.00 92.88 210 PHE A N 1
ATOM 1676 C CA . PHE A 1 210 ? -0.602 -7.748 -6.743 1.00 92.88 210 PHE A CA 1
ATOM 1677 C C . PHE A 1 210 ? 0.536 -8.571 -6.133 1.00 92.88 210 PHE A C 1
ATOM 1679 O O . PHE A 1 210 ? 1.637 -8.579 -6.681 1.00 92.88 210 PHE A O 1
ATOM 1686 N N . HIS A 1 211 ? 0.260 -9.320 -5.066 1.00 93.12 211 HIS A N 1
ATOM 1687 C CA . HIS A 1 211 ? 1.104 -10.470 -4.729 1.00 93.12 211 HIS A CA 1
ATOM 1688 C C . HIS A 1 211 ? 1.012 -11.512 -5.846 1.00 93.12 211 HIS A C 1
ATOM 1690 O O . HIS A 1 211 ? -0.070 -11.709 -6.411 1.00 93.12 211 HIS A O 1
ATOM 1696 N N . LEU A 1 212 ? 2.139 -12.143 -6.183 1.00 90.50 212 LEU A N 1
ATOM 1697 C CA . LEU A 1 212 ? 2.195 -13.125 -7.267 1.00 90.50 212 LEU A CA 1
ATOM 1698 C C . LEU A 1 212 ? 1.239 -14.295 -6.995 1.00 90.50 212 LEU A C 1
ATOM 1700 O O . LEU A 1 212 ? 0.355 -14.549 -7.811 1.00 90.50 212 LEU A O 1
ATOM 1704 N N . ASP A 1 213 ? 1.340 -14.908 -5.814 1.00 91.25 213 ASP A N 1
ATOM 1705 C CA . ASP A 1 213 ? 0.546 -16.080 -5.423 1.00 91.25 213 ASP A CA 1
ATOM 1706 C C . ASP A 1 213 ? -0.967 -15.824 -5.490 1.00 91.25 213 ASP A C 1
ATOM 1708 O O . ASP A 1 213 ? -1.726 -16.620 -6.053 1.00 91.25 213 ASP A O 1
ATOM 1712 N N . ASP A 1 214 ? -1.418 -14.678 -4.969 1.00 92.19 214 ASP A N 1
ATOM 1713 C CA . ASP A 1 214 ? -2.831 -14.287 -4.996 1.00 92.19 214 ASP A CA 1
ATOM 1714 C C . ASP A 1 214 ? -3.323 -14.047 -6.426 1.00 92.19 214 ASP A C 1
ATOM 1716 O O . ASP A 1 214 ? -4.442 -14.421 -6.792 1.00 92.19 214 ASP A O 1
ATOM 1720 N N . TYR A 1 215 ? -2.497 -13.391 -7.246 1.00 90.62 215 TYR A N 1
ATOM 1721 C CA . TYR A 1 215 ? -2.834 -13.088 -8.629 1.00 90.62 215 TYR A CA 1
ATOM 1722 C C . TYR A 1 215 ? -2.933 -14.356 -9.473 1.00 90.62 215 TYR A C 1
ATOM 1724 O O . TYR A 1 215 ? -3.910 -14.515 -10.207 1.00 90.62 215 TYR A O 1
ATOM 1732 N N . GLU A 1 216 ? -1.965 -15.265 -9.351 1.00 90.62 216 GLU A N 1
ATOM 1733 C CA . GLU A 1 216 ? -1.965 -16.544 -10.058 1.00 90.62 216 GLU A CA 1
ATOM 1734 C C . GLU A 1 216 ? -3.135 -17.422 -9.629 1.00 90.62 216 GLU A C 1
ATOM 1736 O O . GLU A 1 216 ? -3.856 -17.931 -10.489 1.00 90.62 216 GLU A O 1
ATOM 1741 N N . SER A 1 217 ? -3.394 -17.522 -8.323 1.00 90.94 217 SER A N 1
ATOM 1742 C CA . SER A 1 217 ? -4.533 -18.274 -7.788 1.00 90.94 217 SER A CA 1
ATOM 1743 C C . SER A 1 217 ? -5.852 -17.761 -8.368 1.00 90.94 217 SER A C 1
ATOM 1745 O O . SER A 1 217 ? -6.642 -18.524 -8.925 1.00 90.94 217 SER A O 1
ATOM 1747 N N . MET A 1 218 ? -6.064 -16.442 -8.349 1.00 87.69 218 MET A N 1
ATOM 1748 C CA . MET A 1 218 ? -7.287 -15.835 -8.876 1.00 87.69 218 MET A CA 1
ATOM 1749 C C . MET A 1 218 ? -7.406 -15.974 -10.402 1.00 87.69 218 MET A C 1
ATOM 1751 O O . MET A 1 218 ? -8.510 -16.119 -10.937 1.00 87.69 218 MET A O 1
ATOM 1755 N N . LEU A 1 219 ? -6.279 -15.940 -11.118 1.00 89.19 219 LEU A N 1
ATOM 1756 C CA . LEU A 1 219 ? -6.230 -16.138 -12.565 1.00 89.19 219 LEU A CA 1
ATOM 1757 C C . LEU A 1 219 ? -6.535 -17.592 -12.947 1.00 89.19 219 LEU A C 1
ATOM 1759 O O . LEU A 1 219 ? -7.199 -17.816 -13.958 1.00 89.19 219 LEU A O 1
ATOM 1763 N N . LEU A 1 220 ? -6.085 -18.566 -12.153 1.00 89.69 220 LEU A N 1
ATOM 1764 C CA . LEU A 1 220 ? -6.390 -19.986 -12.337 1.00 89.69 220 LEU A CA 1
ATOM 1765 C C . LEU A 1 220 ? -7.858 -20.296 -12.027 1.00 89.69 220 LEU A C 1
ATOM 1767 O O . LEU A 1 220 ? -8.497 -21.013 -12.793 1.00 89.69 220 LEU A O 1
ATOM 1771 N N . GLU A 1 221 ? -8.411 -19.720 -10.958 1.00 90.69 221 GLU A N 1
ATOM 1772 C CA . GLU A 1 221 ? -9.810 -19.928 -10.571 1.00 90.69 221 GLU A CA 1
ATOM 1773 C C . GLU A 1 221 ? -10.803 -19.280 -11.543 1.00 90.69 221 GLU A C 1
ATOM 1775 O O . GLU A 1 221 ? -11.819 -19.882 -11.894 1.00 90.69 221 GLU A O 1
ATOM 1780 N N . ARG A 1 222 ? -10.544 -18.033 -11.962 1.00 88.25 222 ARG A N 1
ATOM 1781 C CA . ARG A 1 222 ? -11.506 -17.228 -12.741 1.00 88.25 222 ARG A CA 1
ATOM 1782 C C . ARG A 1 222 ? -11.180 -17.128 -14.227 1.00 88.25 222 ARG A C 1
ATOM 1784 O O . ARG A 1 222 ? -12.022 -16.684 -15.003 1.00 88.25 222 ARG A O 1
ATOM 1791 N N . GLY A 1 223 ? -9.962 -17.480 -14.634 1.00 86.94 223 GLY A N 1
ATOM 1792 C CA . GLY A 1 223 ? -9.496 -17.377 -16.021 1.00 86.94 223 GLY A CA 1
ATOM 1793 C C . GLY A 1 223 ? -9.250 -15.945 -16.515 1.00 86.94 223 GLY A C 1
ATOM 1794 O O . GLY A 1 223 ? -8.958 -15.752 -17.697 1.00 86.94 223 GLY A O 1
ATOM 1795 N N . HIS A 1 224 ? -9.366 -14.929 -15.653 1.00 89.88 224 HIS A N 1
ATOM 1796 C CA . HIS A 1 224 ? -9.207 -13.521 -16.019 1.00 89.88 224 HIS A CA 1
ATOM 1797 C C . HIS A 1 224 ? -8.593 -12.682 -14.890 1.00 89.88 224 HIS A C 1
ATOM 1799 O O . HIS A 1 224 ? -8.707 -13.019 -13.713 1.00 89.88 224 HIS A O 1
ATOM 1805 N N . CYS A 1 225 ? -7.999 -11.533 -15.227 1.00 88.62 225 CYS A N 1
ATOM 1806 C CA . CYS A 1 225 ? -7.482 -10.589 -14.232 1.00 88.62 225 CYS A CA 1
ATOM 1807 C C . CYS A 1 225 ? -8.605 -10.137 -13.269 1.00 88.62 225 CYS A C 1
ATOM 1809 O O . CYS A 1 225 ? -9.687 -9.765 -13.741 1.00 88.62 225 CYS A O 1
ATOM 1811 N N . PRO A 1 226 ? -8.380 -10.094 -11.942 1.00 88.44 226 PRO A N 1
ATOM 1812 C CA . PRO A 1 226 ? -9.404 -9.692 -10.972 1.00 88.44 226 PRO A CA 1
ATOM 1813 C C . PRO A 1 226 ? -9.868 -8.240 -11.131 1.00 88.44 226 PRO A C 1
ATOM 1815 O O . PRO A 1 226 ? -11.011 -7.925 -10.805 1.00 88.44 226 PRO A O 1
ATOM 1818 N N . PHE A 1 227 ? -9.009 -7.366 -11.662 1.00 88.38 227 PHE A N 1
ATOM 1819 C CA . PHE A 1 227 ? -9.315 -5.947 -11.828 1.00 88.38 227 PHE A CA 1
ATOM 1820 C C . PHE A 1 227 ? -9.885 -5.627 -13.216 1.00 88.38 227 PHE A C 1
ATOM 1822 O O . PHE A 1 227 ? -11.011 -5.150 -13.333 1.00 88.38 227 PHE A O 1
ATOM 1829 N N . CYS A 1 228 ? -9.128 -5.896 -14.285 1.00 89.69 228 CYS A N 1
ATOM 1830 C CA . CYS A 1 228 ? -9.534 -5.521 -15.645 1.00 89.69 228 CYS A CA 1
ATOM 1831 C C . CYS A 1 228 ? -10.344 -6.586 -16.390 1.00 89.69 228 CYS A C 1
ATOM 1833 O O . CYS A 1 228 ? -10.841 -6.301 -17.476 1.00 89.69 228 CYS A O 1
ATOM 1835 N N . ARG A 1 229 ? -10.503 -7.788 -15.816 1.00 89.31 229 ARG A N 1
ATOM 1836 C CA . ARG A 1 229 ? -11.239 -8.922 -16.408 1.00 89.31 229 ARG A CA 1
ATOM 1837 C C . ARG A 1 229 ? -10.722 -9.384 -17.769 1.00 89.31 229 ARG A C 1
ATOM 1839 O O . ARG A 1 229 ? -11.416 -10.103 -18.481 1.00 89.31 229 ARG A O 1
ATOM 1846 N N . THR A 1 230 ? -9.496 -9.015 -18.120 1.00 87.44 230 THR A N 1
ATOM 1847 C CA . THR A 1 230 ? -8.832 -9.546 -19.307 1.00 87.44 230 THR A CA 1
ATOM 1848 C C . THR A 1 230 ? -8.576 -11.036 -19.131 1.00 87.44 230 THR A C 1
ATOM 1850 O O . THR A 1 230 ? -8.029 -11.415 -18.090 1.00 87.44 230 THR A O 1
ATOM 1853 N N . PRO A 1 231 ? -8.942 -11.873 -20.114 1.00 86.38 231 PRO A N 1
ATOM 1854 C CA . PRO A 1 231 ? -8.696 -13.305 -20.056 1.00 86.38 231 PRO A CA 1
ATOM 1855 C C . PRO A 1 231 ? -7.198 -13.611 -20.067 1.00 86.38 231 PRO A C 1
ATOM 1857 O O . PRO A 1 231 ? -6.404 -12.887 -20.674 1.00 86.38 231 PRO A O 1
ATOM 1860 N N . ARG A 1 232 ? -6.828 -14.719 -19.422 1.00 82.88 232 ARG A N 1
ATOM 1861 C CA . ARG A 1 232 ? -5.445 -15.203 -19.320 1.00 82.88 232 ARG A CA 1
ATOM 1862 C C . ARG A 1 232 ? -4.728 -15.267 -20.672 1.00 82.88 232 ARG A C 1
ATOM 1864 O O . ARG A 1 232 ? -3.588 -14.823 -20.760 1.00 82.88 232 ARG A O 1
ATOM 1871 N N . ASP A 1 233 ? -5.402 -15.733 -21.719 1.00 80.88 233 ASP A N 1
ATOM 1872 C CA . ASP A 1 233 ? -4.800 -15.917 -23.047 1.00 80.88 233 ASP A CA 1
ATOM 1873 C C . ASP A 1 233 ? -4.253 -14.604 -23.627 1.00 80.88 233 ASP A C 1
ATOM 1875 O O . ASP A 1 233 ? -3.144 -14.554 -24.155 1.00 80.88 233 ASP A O 1
ATOM 1879 N N . LEU A 1 234 ? -4.991 -13.502 -23.461 1.00 79.50 234 LEU A N 1
ATOM 1880 C CA . LEU A 1 234 ? -4.566 -12.183 -23.940 1.00 79.50 234 LEU A CA 1
ATOM 1881 C C . LEU A 1 234 ? -3.453 -11.576 -23.080 1.00 79.50 234 LEU A C 1
ATOM 1883 O O . LEU A 1 234 ? -2.680 -10.751 -23.567 1.00 79.50 234 LEU A O 1
ATOM 1887 N N . LEU A 1 235 ? -3.366 -11.976 -21.811 1.00 77.12 235 LEU A N 1
ATOM 1888 C CA . LEU A 1 235 ? -2.297 -11.550 -20.910 1.00 77.12 235 LEU A CA 1
ATOM 1889 C C . LEU A 1 235 ? -0.976 -12.257 -21.237 1.00 77.12 235 LEU A C 1
ATOM 1891 O O . LEU A 1 235 ? 0.070 -11.641 -21.082 1.00 77.12 235 LEU A O 1
ATOM 1895 N N . GLN A 1 236 ? -1.023 -13.500 -21.729 1.00 66.25 236 GLN A N 1
ATOM 1896 C CA . GLN A 1 236 ? 0.160 -14.268 -22.140 1.00 66.25 236 GLN A CA 1
ATOM 1897 C C . GLN A 1 236 ? 0.694 -13.866 -23.526 1.00 66.25 236 GLN A C 1
ATOM 1899 O O . GLN A 1 236 ? 1.894 -13.938 -23.759 1.00 66.25 236 GLN A O 1
ATOM 1904 N N . MET A 1 237 ? -0.171 -13.406 -24.441 1.00 55.22 237 MET A N 1
ATOM 1905 C CA . MET A 1 23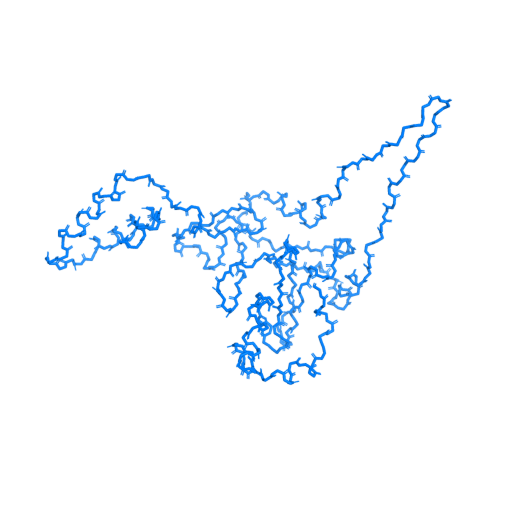7 ? 0.238 -12.972 -25.791 1.00 55.22 237 MET A CA 1
ATOM 1906 C C . MET A 1 237 ? 0.990 -11.635 -25.822 1.00 55.22 237 MET A C 1
ATOM 1908 O O . MET A 1 237 ? 1.707 -11.343 -26.779 1.00 55.22 237 MET A O 1
ATOM 1912 N N . ARG A 1 238 ? 0.834 -10.803 -24.789 1.00 53.22 238 ARG A N 1
ATOM 1913 C CA . ARG A 1 238 ? 1.742 -9.685 -24.525 1.00 53.22 238 ARG A CA 1
ATOM 1914 C C . ARG A 1 238 ? 2.880 -10.244 -23.687 1.00 53.22 238 ARG A C 1
ATOM 1916 O O . ARG A 1 238 ? 2.838 -10.124 -22.466 1.00 53.22 238 ARG A O 1
ATOM 1923 N N . GLU A 1 239 ? 3.855 -10.890 -24.321 1.00 42.09 239 GLU A N 1
ATOM 1924 C CA . GLU A 1 239 ? 5.028 -11.335 -23.573 1.00 42.09 239 GLU A CA 1
ATOM 1925 C C . GLU A 1 239 ? 5.591 -10.164 -22.742 1.00 42.09 239 GLU A C 1
ATOM 1927 O O . GLU A 1 239 ? 5.730 -9.037 -23.247 1.00 42.09 239 GLU A O 1
ATOM 1932 N N . PRO A 1 240 ? 5.849 -10.407 -21.449 1.00 42.62 240 PRO A N 1
ATOM 1933 C CA . PRO A 1 240 ? 6.282 -9.396 -20.513 1.00 42.62 240 PRO A CA 1
ATOM 1934 C C . PRO A 1 240 ? 7.748 -9.113 -20.798 1.00 42.62 240 PRO A C 1
ATOM 1936 O O . PRO A 1 240 ? 8.622 -9.871 -20.396 1.00 42.62 240 PRO A O 1
ATOM 1939 N N . SER A 1 241 ? 8.048 -8.008 -21.475 1.00 34.88 241 SER A N 1
ATOM 1940 C CA . SER A 1 241 ? 9.449 -7.681 -21.746 1.00 34.88 241 SER A CA 1
ATOM 1941 C C . SER A 1 241 ? 10.278 -7.502 -20.467 1.00 34.88 241 SER A C 1
ATOM 1943 O O . SER A 1 241 ? 11.484 -7.578 -20.581 1.00 34.88 241 SER A O 1
ATOM 1945 N N . HIS A 1 242 ? 9.682 -7.311 -19.275 1.00 41.25 242 HIS A N 1
ATOM 1946 C CA . HIS A 1 242 ? 10.404 -7.268 -17.987 1.00 41.25 242 HIS A CA 1
ATOM 1947 C C . HIS A 1 242 ? 9.505 -7.633 -16.789 1.00 41.25 242 HIS A C 1
ATOM 1949 O O . HIS A 1 242 ? 9.166 -6.768 -15.984 1.00 41.25 242 HIS A O 1
ATOM 1955 N N . GLN A 1 243 ? 9.065 -8.889 -16.685 1.00 38.31 243 GLN A N 1
ATOM 1956 C CA . GLN A 1 243 ? 8.529 -9.445 -15.430 1.00 38.31 243 GLN A CA 1
ATOM 1957 C C . GLN A 1 243 ? 8.928 -10.915 -15.328 1.00 38.31 243 GLN A C 1
ATOM 1959 O O . GLN A 1 243 ? 8.136 -11.794 -15.659 1.00 38.31 243 GLN A O 1
ATOM 1964 N N . VAL A 1 244 ? 10.174 -11.183 -14.948 1.00 29.95 244 VAL A N 1
ATOM 1965 C CA . VAL A 1 244 ? 10.612 -12.530 -14.577 1.00 29.95 244 VAL A CA 1
ATOM 1966 C C . VAL A 1 244 ? 11.543 -12.412 -13.372 1.00 29.95 244 VAL A C 1
ATOM 1968 O O . VAL A 1 244 ? 12.539 -11.692 -13.453 1.00 29.95 244 VAL A O 1
ATOM 1971 N N . LEU A 1 245 ? 11.168 -13.182 -12.339 1.00 33.84 245 LEU A N 1
ATOM 1972 C CA . LEU A 1 245 ? 11.727 -13.382 -10.991 1.00 33.84 245 LEU A CA 1
ATOM 1973 C C . LEU A 1 245 ? 11.245 -12.391 -9.932 1.00 33.84 245 LEU A C 1
ATOM 1975 O O . LEU A 1 245 ? 11.850 -11.309 -9.805 1.00 33.84 245 LEU A O 1
#

Foldseek 3Di:
DVVQVVQQVLLVLQVVLVVVVVDDDDPVCPVVSVVSNVVSVPHDNHGDQVPFAQDLLARDTARPDDPPPQDPQARPQLRFHFAAAPPPRHGAQKGWADEDPPDDPVNLVVLQVQAQDPPPPQDFDDDPPDRDRDPPPPPVVDQPQNVVSNPPDSPDPDNDGHYDYSVSSNSDHLQQKDWQDDDPPDDIIIMGRPDSVFAKDAQPPPRRIHGPVSQVVCCVVQQAGPPPRHGPVVSVVPPDPRHDD

InterPro domains:
  IPR039857 Intraflagellar transport protein 122/121 homolog [PTHR12764] (1-233)
  IPR056838 IFT122, zinc ribbon domain [PF25144] (48-95)

pLDDT: mean 78.92, std 16.51, range [29.95, 94.62]

Radius of gyration: 24.22 Å; chains: 1; bounding box: 88×39×58 Å

Secondary structure (DSSP, 8-state):
-HHHHHTT-HHHHHHHHHHHHTS---HHHHHHHHHHHHHHHTS-S---GGGSEEPTTT-PEEPSS--TTSPTTB-TTT-PBPPB-TTT-PBPSEEEEEE-TT--HHHHHHHHHS------------BTTB-----------S-HHHHHHHT--TTSSS---EEEPHHHHHTS-GGGEEEEPPPTTSPPEEEEES-TTS-EEE-TTT--EEEHHHHHHHHHHHSB-TTT--BHHHHHHS--TT---

Organism: Lygus hesperus (NCBI:txid30085)